Protein AF-A0A497SGY2-F1 (afdb_monomer)

Mean predicted aligned error: 19.31 Å

Secondary structure (DSSP, 8-state):
---GGG-SS------TT-----SS-EEES-SS-SSSEEESS----SS-EEETTEEESSPPPTT--S---EE--TTEEEEESSSSPPEEE---TTEEEETTEEEES-TT----TTEEE----TTSTT---EEE---SSS--SPPTTEEEEESSSS-EEEEEEEEETTEEEESS--------TTPPTT------TTS---SS----SS----SS-EEETTEEES-PPPS--EEEEEEEEEESSEEEE-PPTTPEEEEEEEEESSS-------PPTT---EEEESSS-EEEEEEEEEE-

Foldseek 3Di:
DDPPVPCPDDDPDDPPPDDDDDPAADEDVDPDDPDNYHYPDDDDDPQFDDDVNDTDSDDPDPQDDVDQWDDDDPQKDWIGRDDDTDIGGPAAQQWDDDPPDIDGPCPPDDDPPQWDFPDADRPDNPGTDTDGPVPPPPDDPADPFFDWDDPDPPDIYGAQWGDDDPDIDGVDDPDDPDDDPPDDPPDDDDDDPVPDDDPDDDDDPPDDDDPAWDADPRDTDPDDDDDFDWDKDKDKFKDVQKTWDFDPPQWFWPAKWKDDPDDDGDRQDDDDGPDGTSIDGDDGMMMIMTITIHGD

pLDDT: mean 73.42, std 15.74, range [40.06, 95.62]

Radius of gyration: 61.49 Å; Cα contacts (8 Å, |Δi|>4): 378; chains: 1; bounding box: 118×56×162 Å

Sequence (296 aa):
GHPASEIGSGTFSGDVNDIWSFPGKVGIGVTSPTKRLDVDGYVKGRSGLCIGDDCRSSWPGGGGGDITAVYAGNGLTGGGTSGDVTLHVGAGTGISVGSNSVGLKYPSKSCPSGKAIRSFNLGSSSGPVCVDVGGDGLSGSGTTNYIPKWTGSKSLGNSVIYQTGSDIKISGRLGTAGRSPSCPNGWSCGVHTYDIYADGAIHANKWIETNDKICIRGDCRTSWPGGGTLQCTVRTSTGNPEAICYCPSGYTRVGCSGAMSEWNADYIGTLSYGSNGCLSKGYRSVVAVCYCCKIQ

Structure (mmCIF, N/CA/C/O backbone):
data_AF-A0A497SGY2-F1
#
_entry.id   AF-A0A497SGY2-F1
#
loop_
_atom_site.group_PDB
_atom_site.id
_atom_site.type_symbol
_atom_site.label_atom_id
_atom_site.label_alt_id
_atom_site.label_comp_id
_atom_site.label_asym_id
_atom_site.label_entity_id
_atom_site.label_seq_id
_atom_site.pdbx_PDB_ins_code
_atom_site.Cartn_x
_atom_site.Cartn_y
_atom_site.Cartn_z
_atom_site.occupancy
_atom_site.B_iso_or_equiv
_atom_site.auth_seq_id
_atom_site.auth_comp_id
_atom_site.auth_asym_id
_atom_site.auth_atom_id
_atom_site.pdbx_PDB_model_num
ATOM 1 N N . GLY A 1 1 ? 38.731 17.548 -89.921 1.00 55.16 1 GLY A N 1
ATOM 2 C CA . GLY A 1 1 ? 38.711 16.916 -88.593 1.00 55.16 1 GLY A CA 1
ATOM 3 C C . GLY A 1 1 ? 39.265 15.527 -88.746 1.00 55.16 1 GLY A C 1
ATOM 4 O O . GLY A 1 1 ? 38.802 14.817 -89.628 1.00 55.16 1 GLY A O 1
ATOM 5 N N . HIS A 1 2 ? 40.282 15.187 -87.964 1.00 59.22 2 HIS A N 1
ATOM 6 C CA . HIS A 1 2 ? 40.802 13.825 -87.899 1.00 59.22 2 HIS A CA 1
ATOM 7 C C . HIS A 1 2 ? 39.723 12.897 -87.304 1.00 59.22 2 HIS A C 1
ATOM 9 O O . HIS A 1 2 ? 39.024 13.322 -86.378 1.00 59.22 2 HIS A O 1
ATOM 15 N N . PRO A 1 3 ? 39.515 11.677 -87.827 1.00 63.12 3 PRO A N 1
ATOM 16 C CA . PRO A 1 3 ? 38.608 10.712 -87.216 1.00 63.12 3 PRO A CA 1
ATOM 17 C C . PRO A 1 3 ? 39.105 10.316 -85.817 1.00 63.12 3 PRO A C 1
ATOM 19 O O . PRO A 1 3 ? 40.305 10.233 -85.570 1.00 63.12 3 PRO A O 1
ATOM 22 N N . ALA A 1 4 ? 38.183 10.031 -84.891 1.00 60.31 4 ALA A N 1
ATOM 23 C CA . ALA A 1 4 ? 38.510 9.671 -83.503 1.00 60.31 4 ALA A CA 1
ATOM 24 C C . ALA A 1 4 ? 39.436 8.440 -83.383 1.00 60.31 4 ALA A C 1
ATOM 26 O O . ALA A 1 4 ? 40.113 8.276 -82.373 1.00 60.31 4 ALA A O 1
ATOM 27 N N . SER A 1 5 ? 39.505 7.608 -84.427 1.00 60.91 5 SER A N 1
ATOM 28 C CA . SER A 1 5 ? 40.424 6.473 -84.547 1.00 60.91 5 SER A CA 1
ATOM 29 C C . SER A 1 5 ? 41.904 6.859 -84.678 1.00 60.91 5 SER A C 1
ATOM 31 O O . SER A 1 5 ? 42.755 5.985 -84.563 1.00 60.91 5 SER A O 1
ATOM 33 N N . GLU A 1 6 ? 42.228 8.133 -84.926 1.00 63.66 6 GLU A N 1
ATOM 34 C CA . GLU A 1 6 ? 43.609 8.626 -85.061 1.00 63.66 6 GLU A CA 1
ATOM 35 C C . GLU A 1 6 ? 44.204 9.166 -83.746 1.00 63.66 6 GLU A C 1
ATOM 37 O O . GLU A 1 6 ? 45.400 9.447 -83.683 1.00 63.66 6 GLU A O 1
ATOM 42 N N . ILE A 1 7 ? 43.420 9.271 -82.665 1.00 65.75 7 ILE A N 1
ATOM 43 C CA . ILE A 1 7 ? 43.917 9.704 -81.348 1.00 65.75 7 ILE A CA 1
ATOM 44 C C . ILE A 1 7 ? 44.261 8.464 -80.512 1.00 65.75 7 ILE A C 1
ATOM 46 O O . ILE A 1 7 ? 43.463 7.995 -79.706 1.00 65.75 7 ILE A O 1
ATOM 50 N N . GLY A 1 8 ? 45.460 7.910 -80.719 1.00 60.69 8 GLY A N 1
ATOM 51 C CA . GLY A 1 8 ? 45.953 6.743 -79.965 1.00 60.69 8 GLY A CA 1
ATOM 52 C C . GLY A 1 8 ? 46.386 7.059 -78.525 1.00 60.69 8 GLY A C 1
ATOM 53 O O . GLY A 1 8 ? 46.354 6.193 -77.657 1.00 60.69 8 GLY A O 1
ATOM 54 N N . SER A 1 9 ? 46.775 8.310 -78.269 1.00 61.94 9 SER A N 1
ATOM 55 C CA . SER A 1 9 ? 47.071 8.882 -76.950 1.00 61.94 9 SER A CA 1
ATOM 56 C C . SER A 1 9 ? 47.287 10.389 -77.108 1.00 61.94 9 SER A C 1
ATOM 58 O O . SER A 1 9 ? 47.948 10.801 -78.060 1.00 61.94 9 SER A O 1
ATOM 60 N N . GLY A 1 10 ? 46.781 11.215 -76.195 1.00 63.12 10 GLY A N 1
ATOM 61 C CA . GLY A 1 10 ? 46.998 12.662 -76.238 1.00 63.12 10 GLY A CA 1
ATOM 62 C C . GLY A 1 10 ? 46.127 13.422 -75.244 1.00 63.12 10 GLY A C 1
ATOM 63 O O . GLY A 1 10 ? 45.178 12.874 -74.685 1.00 63.12 10 GLY A O 1
ATOM 64 N N . THR A 1 11 ? 46.454 14.692 -75.026 1.00 64.62 11 THR A N 1
ATOM 65 C CA . THR A 1 11 ? 45.623 15.610 -74.241 1.00 64.62 11 THR A CA 1
ATOM 66 C C . THR A 1 11 ? 44.638 16.292 -75.182 1.00 64.62 11 THR A C 1
ATOM 68 O O . THR A 1 11 ? 45.057 16.952 -76.131 1.00 64.62 11 THR A O 1
ATOM 71 N N . PHE A 1 12 ? 43.338 16.180 -74.911 1.00 72.81 12 PHE A N 1
ATOM 72 C CA . PHE A 1 12 ? 42.360 17.090 -75.504 1.00 72.81 12 PHE A CA 1
ATOM 73 C C . PHE A 1 12 ? 42.602 18.478 -74.898 1.00 72.81 12 PHE A C 1
ATOM 75 O O . PHE A 1 12 ? 42.278 18.710 -73.735 1.00 72.81 12 PHE A O 1
ATOM 82 N N . SER A 1 13 ? 43.262 19.361 -75.649 1.00 68.12 13 SER A N 1
ATOM 83 C CA . SER A 1 13 ? 43.556 20.738 -75.243 1.00 68.12 13 SER A CA 1
ATOM 84 C C . SER A 1 13 ? 42.736 21.685 -76.104 1.00 68.12 13 SER A C 1
ATOM 86 O O . SER A 1 13 ? 42.823 21.626 -77.328 1.00 68.12 13 SER A O 1
ATOM 88 N N . GLY A 1 14 ? 41.957 22.541 -75.454 1.00 69.06 14 GLY A N 1
ATOM 89 C CA . GLY A 1 14 ? 41.150 23.580 -76.081 1.00 69.06 14 GLY A CA 1
ATOM 90 C C . GLY A 1 14 ? 41.202 24.866 -75.263 1.00 69.06 14 GLY A C 1
ATOM 91 O O . GLY A 1 14 ? 41.573 24.830 -74.086 1.00 69.06 14 GLY A O 1
ATOM 92 N N . ASP A 1 15 ? 40.846 25.991 -75.877 1.00 77.12 15 ASP A N 1
ATOM 93 C CA . ASP A 1 15 ? 40.696 27.261 -75.161 1.00 77.12 15 ASP A CA 1
ATOM 94 C C . ASP A 1 15 ? 39.412 27.238 -74.303 1.00 77.12 15 ASP A C 1
ATOM 96 O O . ASP A 1 15 ? 38.560 26.360 -74.448 1.00 77.12 15 ASP A O 1
ATOM 100 N N . VAL A 1 16 ? 39.228 28.210 -73.397 1.00 71.75 16 VAL A N 1
ATOM 101 C CA . VAL A 1 16 ? 38.124 28.234 -72.401 1.00 71.75 16 VAL A CA 1
ATOM 102 C C . VAL A 1 16 ? 36.694 28.205 -72.977 1.00 71.75 16 VAL A C 1
ATOM 104 O O . VAL A 1 16 ? 35.740 28.101 -72.210 1.00 71.75 16 VAL A O 1
ATOM 107 N N . ASN A 1 17 ? 36.534 28.277 -74.301 1.00 76.44 17 ASN A N 1
ATOM 108 C CA . ASN A 1 17 ? 35.246 28.287 -74.999 1.00 76.44 17 ASN A CA 1
ATOM 109 C C . ASN A 1 17 ? 34.987 27.038 -75.860 1.00 76.44 17 ASN A C 1
ATOM 111 O O . ASN A 1 17 ? 33.954 26.976 -76.529 1.00 76.44 17 ASN A O 1
ATOM 115 N N . ASP A 1 18 ? 35.887 26.051 -75.868 1.00 79.19 18 ASP A N 1
ATOM 116 C CA . ASP A 1 18 ? 35.698 24.860 -76.695 1.00 79.19 18 ASP A CA 1
ATOM 117 C C . ASP A 1 18 ? 34.604 23.943 -76.126 1.00 79.19 18 ASP A C 1
ATOM 119 O O . ASP A 1 18 ? 34.706 23.397 -75.024 1.00 79.19 18 ASP A O 1
ATOM 123 N N . ILE A 1 19 ? 33.540 23.751 -76.912 1.00 74.56 19 ILE A N 1
ATOM 124 C CA . ILE A 1 19 ? 32.445 22.823 -76.615 1.00 74.56 19 ILE A CA 1
ATOM 125 C C . ILE A 1 19 ? 32.734 21.487 -77.299 1.00 74.56 19 ILE A C 1
ATOM 127 O O . ILE A 1 19 ? 32.566 21.330 -78.510 1.00 74.56 19 ILE A O 1
ATOM 131 N N . TRP A 1 20 ? 33.110 20.489 -76.504 1.00 75.62 20 TRP A N 1
ATOM 132 C CA . TRP A 1 20 ? 33.329 19.123 -76.975 1.00 75.62 20 TRP A CA 1
ATOM 133 C C . TRP A 1 20 ? 32.003 18.359 -77.018 1.00 75.62 20 TRP A C 1
ATOM 135 O O . TRP A 1 20 ? 31.587 17.728 -76.046 1.00 75.62 20 TRP A O 1
ATOM 145 N N . SER A 1 21 ? 31.305 18.459 -78.150 1.00 78.38 21 SER A N 1
ATOM 146 C CA . SER A 1 21 ? 30.038 17.759 -78.372 1.00 78.38 21 SER A CA 1
ATOM 147 C C . SER A 1 21 ? 30.277 16.348 -78.905 1.00 78.38 21 SER A C 1
ATOM 149 O O . SER A 1 21 ? 30.786 16.163 -80.012 1.00 78.38 21 SER A O 1
ATOM 151 N N . PHE A 1 22 ? 29.866 15.347 -78.129 1.00 81.25 22 PHE A N 1
ATOM 152 C CA . PHE A 1 22 ? 29.861 13.951 -78.550 1.00 81.25 22 PHE A CA 1
ATOM 153 C C . PHE A 1 22 ? 28.413 13.526 -78.832 1.00 81.25 22 PHE A C 1
ATOM 155 O O . PHE A 1 22 ? 27.606 13.489 -77.903 1.00 81.25 22 PHE A O 1
ATOM 162 N N . PRO A 1 23 ? 28.047 13.189 -80.085 1.00 81.12 23 PRO A N 1
ATOM 163 C CA . PRO A 1 23 ? 26.687 12.744 -80.403 1.00 81.12 23 PRO A CA 1
ATOM 164 C C . PRO A 1 23 ? 26.358 11.370 -79.790 1.00 81.12 23 PRO A C 1
ATOM 166 O O . PRO A 1 23 ? 25.188 11.014 -79.649 1.00 81.12 23 PRO A O 1
ATOM 169 N N . GLY A 1 24 ? 27.390 10.598 -79.429 1.00 87.00 24 GLY A N 1
ATOM 170 C CA . GLY A 1 24 ? 27.290 9.315 -78.737 1.00 87.00 24 GLY A CA 1
ATOM 171 C C . GLY A 1 24 ? 27.522 9.412 -77.225 1.00 87.00 24 GLY A C 1
ATOM 172 O O . GLY A 1 24 ? 27.458 10.478 -76.621 1.00 87.00 24 GLY A O 1
ATOM 173 N N . LYS A 1 25 ? 27.791 8.266 -76.596 1.00 91.56 25 LYS A N 1
ATOM 174 C CA . LYS A 1 25 ? 28.165 8.187 -75.178 1.00 91.56 25 LYS A CA 1
ATOM 175 C C . LYS A 1 25 ? 29.681 8.333 -75.025 1.00 91.56 25 LYS A C 1
ATOM 177 O O . LYS A 1 25 ? 30.425 7.805 -75.847 1.00 91.56 25 LYS A O 1
ATOM 182 N N . VAL A 1 26 ? 30.125 8.994 -73.964 1.00 91.38 26 VAL A N 1
ATOM 183 C CA . VAL A 1 26 ? 31.538 9.136 -73.599 1.00 91.38 26 VAL A CA 1
ATOM 184 C C . VAL A 1 26 ? 31.888 8.083 -72.551 1.00 91.38 26 VAL A C 1
ATOM 186 O O . VAL A 1 26 ? 31.274 8.037 -71.486 1.00 91.38 26 VAL A O 1
ATOM 189 N N . GLY A 1 27 ? 32.868 7.237 -72.860 1.00 90.75 27 GLY A N 1
ATOM 190 C CA . GLY A 1 27 ? 33.446 6.272 -71.927 1.00 90.75 27 GLY A CA 1
ATOM 191 C C . GLY A 1 27 ? 34.841 6.703 -71.501 1.00 90.75 27 GLY A C 1
ATOM 192 O O . GLY A 1 27 ? 35.675 6.977 -72.359 1.00 90.75 27 GLY A O 1
ATOM 193 N N . ILE A 1 28 ? 35.112 6.732 -70.198 1.00 92.25 28 ILE A N 1
ATOM 194 C CA . ILE A 1 28 ? 36.467 6.888 -69.656 1.00 92.25 28 ILE A CA 1
ATOM 195 C C . ILE A 1 28 ? 36.835 5.564 -68.989 1.00 92.25 28 ILE A C 1
ATOM 197 O O . ILE A 1 28 ? 36.232 5.187 -67.989 1.00 92.25 28 ILE A O 1
ATOM 201 N N . GLY A 1 29 ? 37.762 4.817 -69.590 1.00 90.69 29 GLY A N 1
ATOM 202 C CA . GLY A 1 29 ? 38.110 3.460 -69.140 1.00 90.69 29 GLY A CA 1
ATOM 203 C C . GLY A 1 29 ? 37.085 2.370 -69.498 1.00 90.69 29 GLY A C 1
ATOM 204 O O . GLY A 1 29 ? 37.381 1.196 -69.328 1.00 90.69 29 GLY A O 1
ATOM 205 N N . VAL A 1 30 ? 35.922 2.726 -70.063 1.00 92.00 30 VAL A N 1
ATOM 206 C CA . VAL A 1 30 ? 34.850 1.791 -70.463 1.00 92.00 30 VAL A CA 1
ATOM 207 C C . VAL A 1 30 ? 34.712 1.743 -71.985 1.00 92.00 30 VAL A C 1
ATOM 209 O O . VAL A 1 30 ? 34.510 2.776 -72.622 1.00 92.00 30 VAL A O 1
ATOM 212 N N . THR A 1 31 ? 34.736 0.547 -72.582 1.00 90.25 31 THR A N 1
ATOM 213 C CA . THR A 1 31 ? 34.597 0.358 -74.043 1.00 90.25 31 THR A CA 1
ATOM 214 C C . THR A 1 31 ? 33.149 0.252 -74.527 1.00 90.25 31 THR A C 1
ATOM 216 O O . THR A 1 31 ? 32.885 0.376 -75.720 1.00 90.25 31 THR A O 1
ATOM 219 N N . SER A 1 32 ? 32.185 0.037 -73.628 1.00 92.00 32 SER A N 1
ATOM 220 C CA . SER A 1 32 ? 30.746 0.001 -73.939 1.00 92.00 32 SER A CA 1
ATOM 221 C C . SER A 1 32 ? 29.921 0.779 -72.905 1.00 92.00 32 SER A C 1
ATOM 223 O O . SER A 1 32 ? 29.274 0.174 -72.050 1.00 92.00 32 SER A O 1
ATOM 225 N N . PRO A 1 33 ? 29.927 2.125 -72.962 1.00 95.12 33 PRO A N 1
ATOM 226 C CA . PRO A 1 33 ? 29.223 2.964 -71.997 1.00 95.12 33 PRO A CA 1
ATOM 227 C C . PRO A 1 33 ? 27.720 2.665 -71.932 1.00 95.12 33 PRO A C 1
ATOM 229 O O . PRO A 1 33 ? 26.997 2.666 -72.939 1.00 95.12 33 PRO A O 1
ATOM 232 N N . THR A 1 34 ? 27.198 2.469 -70.726 1.00 95.62 34 THR A N 1
ATOM 233 C CA . THR A 1 34 ? 25.765 2.243 -70.501 1.00 95.62 34 THR A CA 1
ATOM 234 C C . THR A 1 34 ? 25.003 3.557 -70.330 1.00 95.62 34 THR A C 1
ATOM 236 O O . THR A 1 34 ? 23.821 3.626 -70.683 1.00 95.62 34 THR A O 1
ATOM 239 N N . LYS A 1 35 ? 25.680 4.625 -69.893 1.00 95.25 35 LYS A N 1
ATOM 240 C CA . LYS A 1 35 ? 25.149 5.990 -69.724 1.00 95.25 35 LYS A CA 1
ATOM 241 C C . LYS A 1 35 ? 25.895 6.997 -70.609 1.00 95.25 35 LYS A C 1
ATOM 243 O O . LYS A 1 35 ? 26.875 6.644 -71.251 1.00 95.25 35 LYS A O 1
ATOM 248 N N . ARG A 1 36 ? 25.382 8.235 -70.714 1.00 91.38 36 ARG A N 1
ATOM 249 C CA . ARG A 1 36 ? 25.960 9.282 -71.590 1.00 91.38 36 ARG A CA 1
ATOM 250 C C . ARG A 1 36 ? 27.401 9.642 -71.230 1.00 91.38 36 ARG A C 1
ATOM 252 O O . ARG A 1 36 ? 28.181 9.894 -72.136 1.00 91.38 36 ARG A O 1
ATOM 259 N N . LEU A 1 37 ? 27.727 9.622 -69.945 1.00 92.94 37 LEU A N 1
ATOM 260 C CA . LEU A 1 37 ? 29.086 9.593 -69.427 1.00 92.94 37 LEU A CA 1
ATOM 261 C C . LEU A 1 37 ? 29.179 8.356 -68.531 1.00 92.94 37 LEU A C 1
ATOM 263 O O . LEU A 1 37 ? 28.343 8.199 -67.640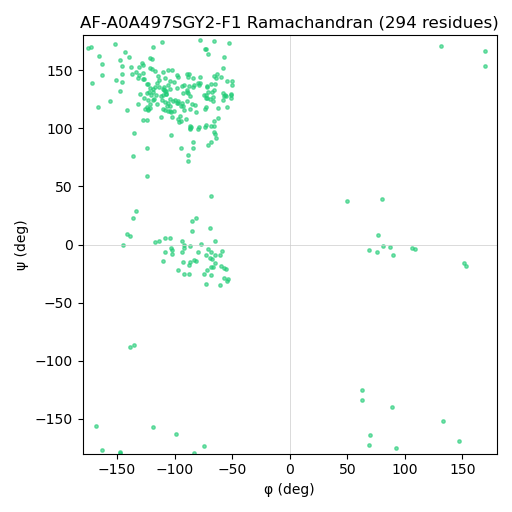 1.00 92.94 37 LEU A O 1
ATOM 267 N N . ASP A 1 38 ? 30.134 7.476 -68.805 1.00 93.88 38 ASP A N 1
ATOM 268 C CA . ASP A 1 38 ? 30.382 6.251 -68.040 1.00 93.88 38 ASP A CA 1
ATOM 269 C C . ASP A 1 38 ? 31.881 6.168 -67.733 1.00 93.88 38 ASP A C 1
ATOM 271 O O . ASP A 1 38 ? 32.711 6.233 -68.644 1.00 93.88 38 ASP A O 1
ATOM 275 N N . VAL A 1 39 ? 32.231 6.119 -66.450 1.00 95.62 39 VAL A N 1
ATOM 276 C CA . VAL A 1 39 ? 33.616 6.194 -65.970 1.00 95.62 39 VAL A CA 1
ATOM 277 C C . VAL A 1 39 ? 33.891 4.952 -65.136 1.00 95.62 39 VAL A C 1
ATOM 279 O O . VAL A 1 39 ? 33.290 4.783 -64.078 1.00 95.62 39 VAL A O 1
ATOM 282 N N . ASP A 1 40 ? 34.814 4.105 -65.593 1.00 94.38 40 ASP A N 1
ATOM 283 C CA . ASP A 1 40 ? 35.325 2.979 -64.805 1.00 94.38 40 ASP A CA 1
ATOM 284 C C . ASP A 1 40 ? 36.444 3.478 -63.890 1.00 94.38 40 ASP A C 1
ATOM 286 O O . ASP A 1 40 ? 37.626 3.491 -64.240 1.00 94.38 40 ASP A O 1
ATOM 290 N N . GLY A 1 41 ? 36.036 4.026 -62.747 1.00 93.81 41 GLY A N 1
ATOM 291 C CA . GLY A 1 41 ? 36.924 4.630 -61.763 1.00 93.81 41 GLY A CA 1
ATOM 292 C C . GLY A 1 41 ? 36.284 5.805 -61.026 1.00 93.81 41 GLY A C 1
ATOM 293 O O . GLY A 1 41 ? 35.083 6.058 -61.111 1.00 93.81 41 GLY A O 1
ATOM 294 N N . TYR A 1 42 ? 37.102 6.547 -60.279 1.00 91.19 42 TYR A N 1
ATOM 295 C CA . TYR A 1 42 ? 36.641 7.708 -59.519 1.00 91.19 42 TYR A CA 1
ATOM 296 C C . TYR A 1 42 ? 36.664 8.991 -60.356 1.00 91.19 42 TYR A C 1
ATOM 298 O O . TYR A 1 42 ? 37.662 9.310 -61.002 1.00 91.19 42 TYR A O 1
ATOM 306 N N . VAL A 1 43 ? 35.603 9.795 -60.256 1.00 92.25 43 VAL A N 1
ATOM 307 C CA . VAL A 1 43 ? 35.565 11.162 -60.797 1.00 92.25 43 VAL A CA 1
ATOM 308 C C . VAL A 1 43 ? 36.004 12.140 -59.710 1.00 92.25 43 VAL A C 1
ATOM 310 O O . VAL A 1 43 ? 35.335 12.288 -58.687 1.00 92.25 43 VAL A O 1
ATOM 313 N N . LYS A 1 44 ? 37.129 12.831 -59.923 1.00 88.56 44 LYS A N 1
ATOM 314 C CA . LYS A 1 44 ? 37.653 13.829 -58.981 1.00 88.56 44 LYS A CA 1
ATOM 315 C C . LYS A 1 44 ? 37.349 15.247 -59.457 1.00 88.56 44 LYS A C 1
ATOM 317 O O . LYS A 1 44 ? 37.973 15.737 -60.393 1.00 88.56 44 LYS A O 1
ATOM 322 N N . GLY A 1 45 ? 36.449 15.933 -58.758 1.00 89.69 45 GLY A N 1
ATOM 323 C CA . GLY A 1 45 ? 36.286 17.382 -58.871 1.00 89.69 45 GLY A CA 1
ATOM 324 C C . GLY A 1 45 ? 37.291 18.120 -57.982 1.00 89.69 45 GLY A C 1
ATOM 325 O O . GLY A 1 45 ? 37.497 17.734 -56.834 1.00 89.69 45 GLY A O 1
ATOM 326 N N . ARG A 1 46 ? 37.934 19.183 -58.486 1.00 87.88 46 ARG A N 1
ATOM 327 C CA . ARG A 1 46 ? 38.907 19.973 -57.700 1.00 87.88 46 ARG A CA 1
ATOM 328 C C . ARG A 1 46 ? 38.237 20.850 -56.635 1.00 87.88 46 ARG A C 1
ATOM 330 O O . ARG A 1 46 ? 38.810 21.028 -55.567 1.00 87.88 46 ARG A O 1
ATOM 337 N N . SER A 1 47 ? 37.039 21.354 -56.934 1.00 89.75 47 SER A N 1
ATOM 338 C CA . SER A 1 47 ? 36.256 22.251 -56.065 1.00 89.75 47 SER A CA 1
ATOM 339 C C . SER A 1 47 ? 34.919 21.640 -55.614 1.00 89.75 47 SER A C 1
ATOM 341 O O . SER A 1 47 ? 34.139 22.297 -54.933 1.00 89.75 47 SER A O 1
ATOM 343 N N . GLY A 1 48 ? 34.650 20.394 -56.012 1.00 90.00 48 GLY A N 1
ATOM 344 C CA . GLY A 1 48 ? 33.368 19.707 -55.854 1.00 90.00 48 GLY A CA 1
ATOM 345 C C . GLY A 1 48 ? 32.906 19.045 -57.154 1.00 90.00 48 GLY A C 1
ATOM 346 O O . GLY A 1 48 ? 33.511 19.252 -58.208 1.00 90.00 48 GLY A O 1
ATOM 347 N N . LEU A 1 49 ? 31.855 18.231 -57.071 1.00 93.31 49 LEU A N 1
ATOM 348 C CA . LEU A 1 49 ? 31.157 17.641 -58.218 1.00 93.31 49 LEU A CA 1
ATOM 349 C C . LEU A 1 49 ? 29.705 18.129 -58.217 1.00 93.31 49 LEU A C 1
ATOM 351 O O . LEU A 1 49 ? 29.046 18.051 -57.181 1.00 93.31 49 LEU A O 1
ATOM 355 N N . CYS A 1 50 ? 29.218 18.607 -59.363 1.00 91.00 50 CYS A N 1
ATOM 356 C CA . CYS A 1 50 ? 27.849 19.098 -59.515 1.00 91.00 50 CYS A CA 1
ATOM 357 C C . CYS A 1 50 ? 27.030 18.208 -60.450 1.00 91.00 50 CYS A C 1
ATOM 359 O O . CYS A 1 50 ? 27.539 17.766 -61.481 1.00 91.00 50 CYS A O 1
ATOM 361 N N . ILE A 1 51 ? 25.758 17.991 -60.116 1.00 92.06 51 ILE A N 1
ATOM 362 C CA . ILE A 1 51 ? 24.753 17.366 -60.982 1.00 92.06 51 ILE A CA 1
ATOM 363 C C . ILE A 1 51 ? 23.543 18.307 -61.034 1.00 92.06 51 ILE A C 1
ATOM 365 O O . ILE A 1 51 ? 22.812 18.445 -60.056 1.00 92.06 51 ILE A O 1
ATOM 369 N N . GLY A 1 52 ? 23.346 18.979 -62.173 1.00 89.94 52 GLY A N 1
ATOM 370 C CA . GLY A 1 52 ? 22.440 20.132 -62.237 1.00 89.94 52 GLY A CA 1
ATOM 371 C C . GLY A 1 52 ? 22.951 21.258 -61.335 1.00 89.94 52 GLY A C 1
ATOM 372 O O . GLY A 1 52 ? 24.150 21.533 -61.331 1.00 89.94 52 GLY A O 1
ATOM 373 N N . ASP A 1 53 ? 22.058 21.847 -60.541 1.00 92.69 53 ASP A N 1
ATOM 374 C CA . ASP A 1 53 ? 22.402 22.888 -59.563 1.00 92.69 53 ASP A CA 1
ATOM 375 C C . ASP A 1 53 ? 22.840 22.319 -58.193 1.00 92.69 53 ASP A C 1
ATOM 377 O O . ASP A 1 53 ? 23.194 23.082 -57.293 1.00 92.69 53 ASP A O 1
ATOM 381 N N . ASP A 1 54 ? 22.843 20.989 -58.008 1.00 92.50 54 ASP A N 1
ATOM 382 C CA . ASP A 1 54 ? 23.331 20.349 -56.777 1.00 92.50 54 ASP A CA 1
ATOM 383 C C . ASP A 1 54 ? 24.842 20.111 -56.863 1.00 92.50 54 ASP A C 1
ATOM 385 O O . ASP A 1 54 ? 25.312 19.177 -57.518 1.00 92.50 54 ASP A O 1
ATOM 389 N N . CYS A 1 55 ? 25.606 20.978 -56.201 1.00 92.06 55 CYS A N 1
ATOM 390 C CA . CYS A 1 55 ? 27.057 20.911 -56.106 1.00 92.06 55 CYS A CA 1
ATOM 391 C C . CYS A 1 55 ? 27.497 20.407 -54.733 1.00 92.06 55 CYS A C 1
ATOM 393 O O . CYS A 1 55 ? 27.301 21.071 -53.715 1.00 92.06 55 CYS A O 1
ATOM 395 N N . ARG A 1 56 ? 28.201 19.274 -54.710 1.00 91.81 56 ARG A N 1
ATOM 396 C CA . ARG A 1 56 ? 28.788 18.717 -53.488 1.00 91.81 56 ARG A CA 1
ATOM 397 C C . ARG A 1 56 ? 30.292 18.960 -53.452 1.00 91.81 56 ARG A C 1
ATOM 399 O O . ARG A 1 56 ? 31.037 18.422 -54.270 1.00 91.81 56 ARG A O 1
ATOM 406 N N . SER A 1 57 ? 30.746 19.754 -52.483 1.00 90.50 57 SER A N 1
ATOM 407 C CA . SER A 1 57 ? 32.173 19.972 -52.184 1.00 90.50 57 SER A CA 1
ATOM 408 C C . SER A 1 57 ? 32.767 18.880 -51.284 1.00 90.50 57 SER A C 1
ATOM 410 O O . SER A 1 57 ? 33.986 18.743 -51.191 1.00 90.50 57 SER A O 1
ATOM 412 N N . SER A 1 58 ? 31.912 18.062 -50.669 1.00 85.50 58 SER A N 1
ATOM 413 C CA . SER A 1 58 ? 32.277 16.857 -49.935 1.00 85.50 58 SER A CA 1
ATOM 414 C C . SER A 1 58 ? 31.194 15.789 -50.096 1.00 85.50 58 SER A C 1
ATOM 416 O O . SER A 1 58 ? 30.002 16.080 -50.207 1.00 85.50 58 SER A O 1
ATOM 418 N N . TRP A 1 59 ? 31.614 14.528 -50.121 1.00 82.56 59 TRP A N 1
ATOM 419 C CA . TRP A 1 59 ? 30.696 13.407 -49.951 1.00 82.56 59 TRP A CA 1
ATOM 420 C C . TRP A 1 59 ? 30.498 13.179 -48.454 1.00 82.56 59 TRP A C 1
ATOM 422 O O . TRP A 1 59 ? 31.468 13.346 -47.706 1.00 82.56 59 TRP A O 1
ATOM 432 N N . PRO A 1 60 ? 29.289 12.814 -47.991 1.00 74.94 60 PRO A N 1
ATOM 433 C CA . PRO A 1 60 ? 29.106 12.450 -46.596 1.00 74.94 60 PRO A CA 1
ATOM 434 C C . PRO A 1 60 ? 30.102 11.336 -46.260 1.00 74.94 60 PRO A C 1
ATOM 436 O O . PRO A 1 60 ? 30.092 10.274 -46.884 1.00 74.94 60 PRO A O 1
ATOM 439 N N . GLY A 1 61 ? 31.010 11.610 -45.317 1.00 74.94 61 GLY A N 1
ATOM 440 C CA . GLY A 1 61 ? 31.874 10.574 -44.765 1.00 74.94 61 GLY A CA 1
ATOM 441 C C . GLY A 1 61 ? 30.965 9.484 -44.212 1.00 74.94 61 GLY A C 1
ATOM 442 O O . GLY A 1 61 ? 30.012 9.802 -43.505 1.00 74.94 61 GLY A O 1
ATOM 443 N N . GLY A 1 62 ? 31.200 8.227 -44.584 1.00 65.12 62 GLY A N 1
ATOM 444 C CA . GLY A 1 62 ? 30.295 7.103 -44.317 1.00 65.12 62 GLY A CA 1
ATOM 445 C C . GLY A 1 62 ? 30.163 6.691 -42.844 1.00 65.12 62 GLY A C 1
ATOM 446 O O . GLY A 1 62 ? 30.183 5.503 -42.559 1.00 65.12 62 GLY A O 1
ATOM 447 N N . GLY A 1 63 ? 30.067 7.633 -41.903 1.00 62.44 63 GLY A N 1
ATOM 448 C CA . GLY A 1 63 ? 30.129 7.361 -40.466 1.00 62.44 63 GLY A CA 1
ATOM 449 C C . GLY A 1 63 ? 29.149 8.131 -39.580 1.00 62.44 63 GLY A C 1
ATOM 450 O O . GLY A 1 63 ? 29.267 8.021 -38.367 1.00 62.44 63 GLY A O 1
ATOM 451 N N . GLY A 1 64 ? 28.198 8.898 -40.120 1.00 64.38 64 GLY A N 1
ATOM 452 C CA . GLY A 1 64 ? 27.225 9.621 -39.293 1.00 64.38 64 GLY A CA 1
ATOM 453 C C . GLY A 1 64 ? 25.811 9.499 -39.835 1.00 64.38 64 GLY A C 1
ATOM 454 O O . GLY A 1 64 ? 25.437 10.259 -40.722 1.00 64.38 64 GLY A O 1
ATOM 455 N N . GLY A 1 65 ? 25.034 8.552 -39.311 1.00 71.31 65 GLY A N 1
ATOM 456 C CA . GLY A 1 65 ? 23.577 8.673 -39.347 1.00 71.31 65 GLY A CA 1
ATOM 457 C C . GLY A 1 65 ? 23.114 9.726 -38.334 1.00 71.31 65 GLY A C 1
ATOM 458 O O . GLY A 1 65 ? 23.892 10.133 -37.470 1.00 71.31 65 GLY A O 1
ATOM 459 N N . ASP A 1 66 ? 21.846 10.137 -38.404 1.00 80.00 66 ASP A N 1
ATOM 460 C CA . ASP A 1 66 ? 21.253 11.097 -37.453 1.00 80.00 66 ASP A CA 1
ATOM 461 C C . ASP A 1 66 ? 21.436 10.664 -35.984 1.00 80.00 66 ASP A C 1
ATOM 463 O O . ASP A 1 66 ? 21.569 11.495 -35.086 1.00 80.00 66 ASP A O 1
ATOM 467 N N . ILE A 1 67 ? 21.492 9.348 -35.745 1.00 85.38 67 ILE A N 1
ATOM 468 C CA . ILE A 1 67 ? 21.871 8.741 -34.469 1.00 85.38 67 ILE A CA 1
ATOM 469 C C . ILE A 1 67 ? 23.271 8.142 -34.612 1.00 85.38 67 ILE A C 1
ATOM 471 O O . ILE A 1 67 ? 23.490 7.229 -35.408 1.00 85.38 67 ILE A O 1
ATOM 475 N N . THR A 1 68 ? 24.211 8.633 -33.804 1.00 86.38 68 THR A N 1
ATOM 476 C CA . THR A 1 68 ? 25.613 8.184 -33.804 1.00 86.38 68 THR A CA 1
ATOM 477 C C . THR A 1 68 ? 25.923 7.143 -32.729 1.00 86.38 68 THR A C 1
ATOM 479 O O . THR A 1 68 ? 26.888 6.398 -32.869 1.00 86.38 68 THR A O 1
ATOM 482 N N . ALA A 1 69 ? 25.123 7.064 -31.661 1.00 90.62 69 ALA A N 1
ATOM 483 C CA . ALA A 1 69 ? 25.212 6.018 -30.644 1.00 90.62 69 ALA A CA 1
ATOM 484 C C . ALA A 1 69 ? 23.938 5.949 -29.791 1.00 90.62 69 ALA A C 1
ATOM 486 O O . ALA A 1 69 ? 23.246 6.948 -29.596 1.00 90.62 69 ALA A O 1
ATOM 487 N N . VAL A 1 70 ? 23.684 4.776 -29.209 1.00 93.19 70 VAL A N 1
ATOM 488 C CA . VAL A 1 70 ? 22.671 4.557 -28.171 1.00 93.19 70 VAL A CA 1
ATOM 489 C C . VAL A 1 70 ? 23.356 3.954 -26.951 1.00 93.19 70 VAL A C 1
ATOM 491 O O . VAL A 1 70 ? 23.722 2.778 -26.949 1.00 93.19 70 VAL A O 1
ATOM 494 N N . TYR A 1 71 ? 23.513 4.760 -25.902 1.00 92.56 71 TYR A N 1
ATOM 495 C CA . TYR A 1 71 ? 24.044 4.314 -24.616 1.00 92.56 71 TYR A CA 1
ATOM 496 C C . TYR A 1 71 ? 22.887 4.006 -23.663 1.00 92.56 71 TYR A C 1
ATOM 498 O O . TYR A 1 71 ? 22.198 4.910 -23.190 1.00 92.56 71 TYR A O 1
ATOM 506 N N . ALA A 1 72 ? 22.653 2.722 -23.392 1.00 93.06 72 ALA A N 1
ATOM 507 C CA . ALA A 1 72 ? 21.641 2.297 -22.434 1.00 93.06 72 ALA A CA 1
ATOM 508 C C . ALA A 1 72 ? 22.079 2.628 -20.993 1.00 93.06 72 ALA A C 1
ATOM 510 O O . ALA A 1 72 ? 23.197 2.314 -20.588 1.00 93.06 72 ALA A O 1
ATOM 511 N N . GLY A 1 73 ? 21.196 3.257 -20.212 1.00 86.06 73 GLY A N 1
ATOM 512 C CA . GLY A 1 73 ? 21.374 3.416 -18.763 1.00 86.06 73 GLY A CA 1
ATOM 513 C C . GLY A 1 73 ? 20.908 2.180 -17.982 1.00 86.06 73 GLY A C 1
ATOM 514 O O . GLY A 1 73 ? 20.378 1.240 -18.560 1.00 86.06 73 GLY A O 1
ATOM 515 N N . ASN A 1 74 ? 21.010 2.208 -16.649 1.00 83.31 74 ASN A N 1
ATOM 516 C CA . ASN A 1 74 ? 20.748 1.051 -15.766 1.00 83.31 74 ASN A CA 1
ATOM 517 C C . ASN A 1 74 ? 19.359 0.385 -15.912 1.00 83.31 74 ASN A C 1
ATOM 519 O O . ASN A 1 74 ? 19.183 -0.753 -15.485 1.00 83.31 74 ASN A O 1
ATOM 523 N N . GLY A 1 75 ? 18.363 1.093 -16.453 1.00 85.31 75 GLY A N 1
ATOM 524 C CA . GLY A 1 75 ? 17.006 0.577 -16.673 1.00 85.31 75 GLY A CA 1
ATOM 525 C C . GLY A 1 75 ? 16.769 -0.055 -18.049 1.00 85.31 75 GLY A C 1
ATOM 526 O O . GLY A 1 75 ? 15.666 -0.535 -18.301 1.00 85.31 75 GLY A O 1
ATOM 527 N N . LEU A 1 76 ? 17.759 -0.042 -18.945 1.00 91.25 76 LEU A N 1
ATOM 528 C CA . LEU A 1 76 ? 17.692 -0.566 -20.311 1.00 91.25 76 LEU A CA 1
ATOM 529 C C . LEU A 1 76 ? 18.879 -1.514 -20.553 1.00 91.25 76 LEU A C 1
ATOM 531 O O . LEU A 1 76 ? 19.907 -1.417 -19.890 1.00 91.25 76 LEU A O 1
ATOM 535 N N . THR A 1 77 ? 18.754 -2.439 -21.498 1.00 90.44 77 THR A N 1
ATOM 536 C CA . THR A 1 77 ? 19.838 -3.342 -21.914 1.00 90.44 77 THR A CA 1
ATOM 537 C C . THR A 1 77 ? 20.034 -3.284 -23.424 1.00 90.44 77 THR A C 1
ATOM 539 O O . THR A 1 77 ? 19.115 -2.940 -24.165 1.00 90.44 77 THR A O 1
ATOM 542 N N . GLY A 1 78 ? 21.240 -3.606 -23.891 1.00 92.94 78 GLY A N 1
ATOM 543 C CA . GLY A 1 78 ? 21.620 -3.450 -25.295 1.00 92.94 78 GLY A CA 1
ATOM 544 C C . GLY A 1 78 ? 22.197 -2.063 -25.579 1.00 92.94 78 GLY A C 1
ATOM 545 O O . GLY A 1 78 ? 22.961 -1.535 -24.772 1.00 92.94 78 GLY A O 1
ATOM 546 N N . GLY A 1 79 ? 21.840 -1.486 -26.723 1.00 93.56 79 GLY A N 1
ATOM 547 C CA . GLY A 1 79 ? 22.495 -0.298 -27.268 1.00 93.56 79 GLY A CA 1
ATOM 548 C C . GLY A 1 79 ? 23.633 -0.652 -28.229 1.00 93.56 79 GLY A C 1
ATOM 549 O O . GLY A 1 79 ? 23.837 -1.813 -28.583 1.00 93.56 79 GLY A O 1
ATOM 550 N N . GLY A 1 80 ? 24.351 0.369 -28.688 1.00 93.38 80 GLY A N 1
ATOM 551 C CA . GLY A 1 80 ? 25.443 0.212 -29.645 1.00 93.38 80 GLY A CA 1
ATOM 552 C C . GLY A 1 80 ? 25.935 1.550 -30.188 1.00 93.38 80 GLY A C 1
ATOM 553 O O . GLY A 1 80 ? 25.201 2.538 -30.208 1.00 93.38 80 GLY A O 1
ATOM 554 N N . THR A 1 81 ? 27.198 1.582 -30.605 1.00 90.88 81 THR A N 1
ATOM 555 C CA . THR A 1 81 ? 27.851 2.757 -31.210 1.00 90.88 81 THR A CA 1
ATOM 556 C C . THR A 1 81 ? 27.976 2.646 -32.732 1.00 90.88 81 THR A C 1
ATOM 558 O O . THR A 1 81 ? 28.493 3.556 -33.371 1.00 90.88 81 THR A O 1
ATOM 561 N N . SER A 1 82 ? 27.553 1.523 -33.322 1.00 85.25 82 SER A N 1
ATOM 562 C CA . SER A 1 82 ? 27.556 1.284 -34.767 1.00 85.25 82 SER A CA 1
ATOM 563 C C . SER A 1 82 ? 26.700 0.062 -35.120 1.00 85.25 82 SER A C 1
ATOM 565 O O . SER A 1 82 ? 26.442 -0.777 -34.254 1.00 85.25 82 SER A O 1
ATOM 567 N N . GLY A 1 83 ? 26.318 -0.057 -36.394 1.00 84.50 83 GLY A N 1
ATOM 568 C CA . GLY A 1 83 ? 25.504 -1.158 -36.915 1.00 84.50 83 GLY A CA 1
ATOM 569 C C . GLY A 1 83 ? 24.054 -1.137 -36.426 1.00 84.50 83 GLY A C 1
ATOM 570 O O . GLY A 1 83 ? 23.567 -0.123 -35.923 1.00 84.50 83 GLY A O 1
ATOM 571 N N . ASP A 1 84 ? 23.365 -2.268 -36.579 1.00 86.94 84 ASP A N 1
ATOM 572 C CA . ASP A 1 84 ? 22.003 -2.438 -36.075 1.00 86.94 84 ASP A CA 1
ATOM 573 C C . ASP A 1 84 ? 22.007 -2.489 -34.544 1.00 86.94 84 ASP A C 1
ATOM 575 O O . ASP A 1 84 ? 22.693 -3.303 -33.921 1.00 86.94 84 ASP A O 1
ATOM 579 N N . VAL A 1 85 ? 21.210 -1.620 -33.925 1.00 91.12 85 VAL A N 1
ATOM 580 C CA . VAL A 1 85 ? 21.125 -1.502 -32.470 1.00 91.12 85 VAL A CA 1
ATOM 581 C C . VAL A 1 85 ? 19.872 -2.202 -31.963 1.00 91.12 85 VAL A C 1
ATOM 583 O O . VAL A 1 85 ? 18.755 -1.846 -32.327 1.00 91.12 85 VAL A O 1
ATOM 586 N N . THR A 1 86 ? 20.051 -3.154 -31.049 1.00 90.69 86 THR A N 1
ATOM 587 C CA . THR A 1 86 ? 18.947 -3.712 -30.258 1.00 90.69 86 THR A CA 1
ATOM 588 C C . THR A 1 86 ? 18.942 -3.059 -28.882 1.00 90.69 86 THR A C 1
ATOM 590 O O . THR A 1 86 ? 19.952 -3.088 -28.179 1.00 90.69 86 THR A O 1
ATOM 593 N N . LEU A 1 87 ? 17.813 -2.471 -28.489 1.00 92.62 87 LEU A N 1
ATOM 594 C CA . LEU A 1 87 ? 17.618 -1.850 -27.181 1.00 92.62 87 LEU A CA 1
ATOM 595 C C . LEU A 1 87 ? 16.373 -2.440 -26.526 1.00 92.62 87 LEU A C 1
ATOM 597 O O . LEU A 1 87 ? 15.286 -2.411 -27.100 1.00 92.62 87 LEU A O 1
ATOM 601 N N . HIS A 1 88 ? 16.527 -2.946 -25.311 1.00 90.56 88 HIS A N 1
ATOM 602 C CA . HIS A 1 88 ? 15.453 -3.538 -24.526 1.00 90.56 88 HIS A CA 1
ATOM 603 C C . HIS A 1 88 ? 15.283 -2.810 -23.196 1.00 90.56 88 HIS A C 1
ATOM 605 O O . HIS A 1 88 ? 16.195 -2.155 -22.692 1.00 90.56 88 HIS A O 1
ATOM 611 N N . VAL A 1 89 ? 14.113 -2.971 -22.582 1.00 90.19 89 VAL A N 1
ATOM 612 C CA . VAL A 1 89 ? 13.915 -2.592 -21.182 1.00 90.19 89 VAL A CA 1
ATOM 613 C C . VAL A 1 89 ? 14.610 -3.620 -20.291 1.00 90.19 89 VAL A C 1
ATOM 615 O O . VAL A 1 89 ? 14.386 -4.823 -20.427 1.00 90.19 89 VAL A O 1
ATOM 618 N N . GLY A 1 90 ? 15.440 -3.149 -19.361 1.00 86.69 90 GLY A N 1
ATOM 619 C CA . GLY A 1 90 ? 16.087 -3.972 -18.348 1.00 86.69 90 GLY A CA 1
ATOM 620 C C . GLY A 1 90 ? 15.052 -4.447 -17.336 1.00 86.69 90 GLY A C 1
ATOM 621 O O . GLY A 1 90 ? 14.826 -3.798 -16.317 1.00 86.69 90 GLY A O 1
ATOM 622 N N . ALA A 1 91 ? 14.382 -5.559 -17.642 1.00 76.75 91 ALA A N 1
ATOM 623 C CA . ALA A 1 91 ? 13.337 -6.134 -16.805 1.00 76.75 91 ALA A CA 1
ATOM 624 C C . ALA A 1 91 ? 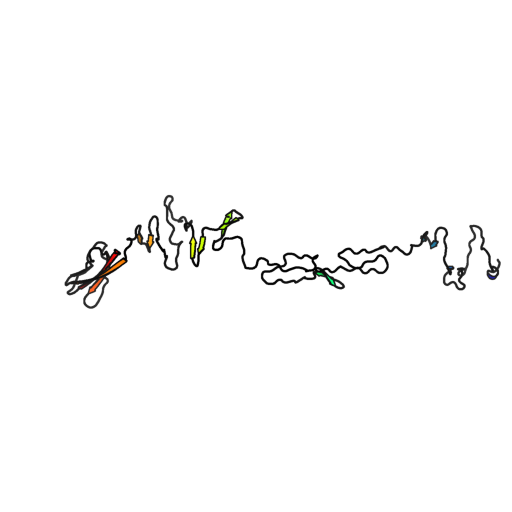13.911 -6.584 -15.447 1.00 76.75 91 ALA A C 1
ATOM 626 O O . ALA A 1 91 ? 14.399 -7.703 -15.292 1.00 76.75 91 ALA A O 1
ATOM 627 N N . GLY A 1 92 ? 13.876 -5.688 -14.459 1.00 77.94 92 GLY A N 1
ATOM 628 C CA . GLY A 1 92 ? 14.187 -5.997 -13.066 1.00 77.94 92 GLY A CA 1
ATOM 629 C C . GLY A 1 92 ? 13.065 -6.787 -12.387 1.00 77.94 92 GLY A C 1
ATOM 630 O O . GLY A 1 92 ? 12.062 -7.157 -12.999 1.00 77.94 92 GLY A O 1
ATOM 631 N N . THR A 1 93 ? 13.180 -7.013 -11.079 1.00 78.88 93 THR A N 1
ATOM 632 C CA . THR A 1 93 ? 12.187 -7.785 -10.312 1.00 78.88 93 THR A CA 1
ATOM 633 C C . THR A 1 93 ? 10.771 -7.210 -10.414 1.00 78.88 93 THR A C 1
ATOM 635 O O . THR A 1 93 ? 9.806 -7.957 -10.329 1.00 78.88 93 THR A O 1
ATOM 638 N N . GLY A 1 94 ? 10.615 -5.900 -10.619 1.00 82.00 94 GLY A N 1
ATOM 639 C CA . GLY A 1 94 ? 9.310 -5.238 -10.679 1.00 82.00 94 GLY A CA 1
ATOM 640 C C . GLY A 1 94 ? 8.628 -5.194 -12.052 1.00 82.00 94 GLY A C 1
ATOM 641 O O . GLY A 1 94 ? 7.418 -4.971 -12.102 1.00 82.00 94 GLY A O 1
ATOM 642 N N . ILE A 1 95 ? 9.359 -5.408 -13.149 1.00 87.44 95 ILE A N 1
ATOM 643 C CA . ILE A 1 95 ? 8.889 -5.138 -14.519 1.00 87.44 95 ILE A CA 1
ATOM 644 C C . ILE A 1 95 ? 8.840 -6.445 -15.317 1.00 87.44 95 ILE A C 1
ATOM 646 O O . ILE A 1 95 ? 9.766 -7.250 -15.270 1.00 87.44 95 ILE A O 1
ATOM 650 N N . SER A 1 96 ? 7.755 -6.657 -16.058 1.00 89.31 96 SER A N 1
ATOM 651 C CA . SER A 1 96 ? 7.632 -7.709 -17.067 1.00 89.31 96 SER A CA 1
ATOM 652 C C . SER A 1 96 ? 7.658 -7.075 -18.453 1.00 89.31 96 SER A C 1
ATOM 654 O O . SER A 1 96 ? 6.972 -6.081 -18.696 1.00 89.31 96 SER A O 1
ATOM 656 N N . VAL A 1 97 ? 8.468 -7.634 -19.348 1.00 92.25 97 VAL A N 1
ATOM 657 C CA . VAL A 1 97 ? 8.621 -7.170 -20.729 1.00 92.25 97 VAL A CA 1
ATOM 658 C C . VAL A 1 97 ? 8.258 -8.330 -21.646 1.00 92.25 97 VAL A C 1
ATOM 660 O O . VAL A 1 97 ? 8.849 -9.403 -21.558 1.00 92.25 97 VAL A O 1
ATOM 663 N N . GLY A 1 98 ? 7.258 -8.112 -22.491 1.00 87.75 98 GLY A N 1
ATOM 664 C CA . GLY A 1 98 ? 6.883 -8.988 -23.596 1.00 87.75 98 GLY A CA 1
ATOM 665 C C . GLY A 1 98 ? 7.206 -8.322 -24.931 1.00 87.75 98 GLY A C 1
ATOM 666 O O . GLY A 1 98 ? 7.573 -7.150 -24.967 1.00 87.75 98 GLY A O 1
ATOM 667 N N . SER A 1 99 ? 7.028 -9.046 -26.038 1.00 88.81 99 SER A N 1
ATOM 668 C CA . SER A 1 99 ? 7.417 -8.575 -27.377 1.00 88.81 99 SER A CA 1
ATOM 669 C C . SER A 1 99 ? 6.816 -7.221 -27.769 1.00 88.81 99 SER A C 1
ATOM 671 O O . SER A 1 99 ? 7.463 -6.470 -28.482 1.00 88.81 99 SER A O 1
ATOM 673 N N . ASN A 1 100 ? 5.612 -6.900 -27.283 1.00 91.56 100 ASN A N 1
ATOM 674 C CA . ASN A 1 100 ? 4.910 -5.643 -27.569 1.00 91.56 100 ASN A CA 1
ATOM 675 C C . ASN A 1 100 ? 4.269 -5.024 -26.313 1.00 91.56 100 ASN A C 1
ATOM 677 O O . ASN A 1 100 ? 3.279 -4.301 -26.408 1.00 91.56 100 ASN A O 1
ATOM 681 N N . SER A 1 101 ? 4.759 -5.355 -25.115 1.00 91.69 101 SER A N 1
ATOM 682 C CA . SER A 1 101 ? 4.124 -4.907 -23.870 1.00 91.69 101 SER A CA 1
ATOM 683 C C . SER A 1 101 ? 5.122 -4.750 -22.737 1.00 91.69 101 SER A C 1
ATOM 685 O O . SER A 1 101 ? 5.989 -5.601 -22.545 1.00 91.69 101 SER A O 1
ATOM 687 N N . VAL A 1 102 ? 4.927 -3.721 -21.920 1.00 92.94 102 VAL A N 1
ATOM 688 C CA . VAL A 1 102 ? 5.648 -3.529 -20.660 1.00 92.94 102 VAL A CA 1
ATOM 689 C C . VAL A 1 102 ? 4.620 -3.413 -19.545 1.00 92.94 102 VAL A C 1
ATOM 691 O O . VAL A 1 102 ? 3.658 -2.656 -19.660 1.00 92.94 102 VAL A O 1
ATOM 694 N N . GLY A 1 103 ? 4.807 -4.179 -18.476 1.00 89.38 103 GLY A N 1
ATOM 695 C CA . GLY A 1 103 ? 3.886 -4.215 -17.346 1.00 89.38 103 GLY A CA 1
ATOM 696 C C . GLY A 1 103 ? 4.587 -4.468 -16.019 1.00 89.38 103 GLY A C 1
ATOM 697 O O . GLY A 1 103 ? 5.805 -4.629 -15.945 1.00 89.38 103 GLY A O 1
ATOM 698 N N . LEU A 1 104 ? 3.800 -4.522 -14.948 1.00 87.06 104 LEU A N 1
ATOM 699 C CA . LEU A 1 104 ? 4.289 -4.929 -13.634 1.00 87.06 104 LEU A CA 1
ATOM 700 C C . LEU A 1 104 ? 4.420 -6.454 -13.586 1.00 87.06 104 LEU A C 1
ATOM 702 O O . LEU A 1 104 ? 3.533 -7.164 -14.051 1.00 87.06 104 LEU A O 1
ATOM 706 N N . LYS A 1 105 ? 5.496 -6.971 -12.984 1.00 85.88 105 LYS A N 1
ATOM 707 C CA . LYS A 1 105 ? 5.717 -8.424 -12.834 1.00 85.88 105 LYS A CA 1
ATOM 708 C C . LYS A 1 105 ? 4.729 -9.087 -11.869 1.00 85.88 105 LYS A C 1
ATOM 710 O O . LYS A 1 105 ? 4.448 -10.275 -11.986 1.00 85.88 105 LYS A O 1
ATOM 715 N N . TYR A 1 106 ? 4.193 -8.317 -10.923 1.00 83.38 106 TYR A N 1
ATOM 716 C CA . TYR A 1 106 ? 3.312 -8.806 -9.861 1.00 83.38 106 TYR A CA 1
ATOM 717 C C . TYR A 1 106 ? 1.965 -8.067 -9.844 1.00 83.38 106 TYR A C 1
ATOM 719 O O . TYR A 1 106 ? 1.623 -7.467 -8.824 1.00 83.38 106 TYR A O 1
ATOM 727 N N . PRO A 1 107 ? 1.184 -8.088 -10.941 1.00 76.81 107 PRO A N 1
ATOM 728 C CA . PRO A 1 107 ? -0.054 -7.312 -11.027 1.00 76.81 107 PRO A CA 1
ATOM 729 C C . PRO A 1 107 ? -1.133 -7.816 -10.054 1.00 76.81 107 PRO A C 1
ATOM 731 O O . PRO A 1 107 ? -2.054 -7.079 -9.723 1.00 76.81 107 PRO A O 1
ATOM 734 N N . SER A 1 108 ? -1.010 -9.060 -9.578 1.00 79.44 108 SER A N 1
ATOM 735 C CA . SER A 1 108 ? -2.007 -9.748 -8.751 1.00 79.44 108 SER A CA 1
ATOM 736 C C . SER A 1 108 ? -1.406 -10.459 -7.531 1.00 79.44 108 SER A C 1
ATOM 738 O O . SER A 1 108 ? -1.944 -11.467 -7.074 1.00 79.44 108 SER A O 1
ATOM 740 N N . LYS A 1 109 ? -0.283 -9.972 -6.977 1.00 85.88 109 LYS A N 1
ATOM 741 C CA . LYS A 1 109 ? 0.285 -10.576 -5.759 1.00 85.88 109 LYS A CA 1
ATOM 742 C C . LYS A 1 109 ? -0.706 -10.438 -4.600 1.00 85.88 109 LYS A C 1
ATOM 744 O O . LYS A 1 109 ? -0.903 -9.351 -4.067 1.00 85.88 109 LYS A O 1
ATOM 749 N N . SER A 1 110 ? -1.295 -11.557 -4.196 1.00 88.19 110 SER A N 1
ATOM 750 C CA . SER A 1 110 ? -2.146 -11.650 -3.016 1.00 88.19 110 SER A CA 1
ATOM 751 C C . SER A 1 110 ? -1.315 -11.970 -1.773 1.00 88.19 110 SER A C 1
ATOM 753 O O . SER A 1 110 ? -0.305 -12.682 -1.835 1.00 88.19 110 SER A O 1
ATOM 755 N N . CYS A 1 111 ? -1.753 -11.443 -0.633 1.00 89.19 111 CYS A N 1
ATOM 756 C CA . CYS A 1 111 ? -1.196 -11.771 0.671 1.00 89.19 111 CYS A CA 1
ATOM 757 C C . CYS A 1 111 ? -2.150 -12.680 1.455 1.00 89.19 111 CYS A C 1
ATOM 759 O O . CYS A 1 111 ? -3.363 -12.594 1.252 1.00 89.19 111 CYS A O 1
ATOM 761 N N . PRO A 1 112 ? -1.629 -13.553 2.338 1.00 89.69 112 PRO A N 1
ATOM 762 C CA . PRO A 1 112 ? -2.457 -14.285 3.292 1.00 89.69 112 PRO A CA 1
ATOM 763 C C . PRO A 1 112 ? -3.279 -13.340 4.180 1.00 89.69 112 PRO A C 1
ATOM 765 O O . PRO A 1 112 ? -2.929 -12.167 4.331 1.00 89.69 112 PRO A O 1
ATOM 768 N N . SER A 1 113 ? -4.335 -13.868 4.807 1.00 85.75 113 SER A N 1
ATOM 769 C CA . SER A 1 113 ? -5.126 -13.120 5.795 1.00 85.75 113 SER A CA 1
ATOM 770 C C . SER A 1 113 ? -4.220 -12.480 6.858 1.00 85.75 113 SER A C 1
ATOM 772 O O . SER A 1 113 ? -3.252 -13.099 7.299 1.00 85.75 113 SER A O 1
ATOM 774 N N . GLY A 1 114 ? -4.501 -11.227 7.228 1.00 84.19 114 GLY A N 1
ATOM 775 C CA . GLY A 1 114 ? -3.705 -10.461 8.199 1.00 84.19 114 GLY A CA 1
ATOM 776 C C . GLY A 1 114 ? -2.426 -9.811 7.650 1.00 84.19 114 GLY A C 1
ATOM 777 O O . GLY A 1 114 ? -1.750 -9.086 8.385 1.00 84.19 114 GLY A O 1
ATOM 778 N N . LYS A 1 115 ? -2.103 -9.995 6.360 1.00 88.88 115 LYS A N 1
ATOM 779 C CA . LYS A 1 115 ? -0.952 -9.366 5.693 1.00 88.88 115 LYS A CA 1
ATOM 780 C C . LYS A 1 115 ? -1.383 -8.525 4.489 1.00 88.88 115 LYS A C 1
ATOM 782 O O . LYS A 1 115 ? -2.363 -8.832 3.820 1.00 88.88 115 LYS A O 1
ATOM 787 N N . ALA A 1 116 ? -0.611 -7.491 4.169 1.00 88.38 116 ALA A N 1
ATOM 788 C CA . ALA A 1 116 ? -0.774 -6.710 2.944 1.00 88.38 116 ALA A CA 1
ATOM 789 C C . ALA A 1 116 ? 0.580 -6.279 2.378 1.00 88.38 116 ALA A C 1
ATOM 791 O O . ALA A 1 116 ? 1.605 -6.319 3.060 1.00 88.38 116 ALA A O 1
ATOM 792 N N . ILE A 1 117 ? 0.582 -5.833 1.124 1.00 89.06 117 ILE A N 1
ATOM 793 C CA . ILE A 1 117 ? 1.740 -5.169 0.529 1.00 89.06 117 ILE A CA 1
ATOM 794 C C . ILE A 1 117 ? 1.704 -3.707 0.979 1.00 89.06 117 ILE A C 1
ATOM 796 O O . ILE A 1 117 ? 0.794 -2.970 0.611 1.00 89.06 117 ILE A O 1
ATOM 800 N N . ARG A 1 118 ? 2.679 -3.280 1.786 1.00 83.81 118 ARG A N 1
ATOM 801 C CA . ARG A 1 118 ? 2.800 -1.873 2.222 1.00 83.81 118 ARG A CA 1
ATOM 802 C C . ARG A 1 118 ? 3.694 -1.034 1.319 1.00 83.81 118 ARG A C 1
ATOM 804 O O . ARG A 1 118 ? 3.543 0.181 1.267 1.00 83.81 118 ARG A O 1
ATOM 811 N N . SER A 1 119 ? 4.633 -1.670 0.627 1.00 79.44 119 SER A N 1
ATOM 812 C CA . SER A 1 119 ? 5.530 -1.005 -0.308 1.00 79.44 119 SER A CA 1
ATOM 813 C C . SER A 1 119 ? 5.852 -1.918 -1.485 1.00 79.44 119 SER A C 1
ATOM 815 O O . SER A 1 119 ? 6.067 -3.122 -1.338 1.00 79.44 119 SER A O 1
ATOM 817 N N . PHE A 1 120 ? 5.891 -1.321 -2.672 1.00 78.50 120 PHE A N 1
ATOM 818 C CA . PHE A 1 120 ? 6.417 -1.941 -3.879 1.00 78.50 120 PHE A CA 1
ATOM 819 C C . PHE A 1 120 ? 7.804 -1.356 -4.128 1.00 78.50 120 PHE A C 1
ATOM 821 O O . PHE A 1 120 ? 7.931 -0.286 -4.719 1.00 78.50 120 PHE A O 1
ATOM 828 N N . ASN A 1 121 ? 8.853 -2.028 -3.649 1.00 74.62 121 ASN A N 1
ATOM 829 C CA . ASN A 1 121 ? 10.212 -1.634 -4.004 1.00 74.62 121 ASN A CA 1
ATOM 830 C C . ASN A 1 121 ? 10.606 -2.315 -5.321 1.00 74.62 121 ASN A C 1
ATOM 832 O O . ASN A 1 121 ? 10.970 -3.488 -5.341 1.00 74.62 121 ASN A O 1
ATOM 836 N N . LEU A 1 122 ? 10.506 -1.574 -6.425 1.00 72.12 122 LEU A N 1
ATOM 837 C CA . LEU A 1 122 ? 10.827 -2.065 -7.769 1.00 72.12 122 LEU A CA 1
ATOM 838 C C . LEU A 1 122 ? 12.343 -2.242 -8.004 1.00 72.12 122 LEU A C 1
ATOM 840 O O . LEU A 1 122 ? 12.722 -2.820 -9.020 1.00 72.12 122 LEU A O 1
ATOM 844 N N . GLY A 1 123 ? 13.191 -1.774 -7.077 1.00 68.00 123 GLY A N 1
ATOM 845 C CA . GLY A 1 123 ? 14.653 -1.877 -7.140 1.00 68.00 123 GLY A CA 1
ATOM 846 C C . GLY A 1 123 ? 15.271 -2.968 -6.258 1.00 68.00 123 GLY A C 1
ATOM 847 O O . GLY A 1 123 ? 16.480 -3.168 -6.319 1.00 68.00 123 GLY A O 1
ATOM 848 N N . SER A 1 124 ? 14.487 -3.680 -5.437 1.00 67.81 124 SER A N 1
ATOM 849 C CA . SER A 1 124 ? 15.001 -4.821 -4.668 1.00 67.81 124 SER A CA 1
ATOM 850 C C . SER A 1 124 ? 14.913 -6.118 -5.483 1.00 67.81 124 SER A C 1
ATOM 852 O O . SER A 1 124 ? 13.996 -6.332 -6.280 1.00 67.81 124 SER A O 1
ATOM 854 N N . SER A 1 125 ? 15.863 -7.031 -5.282 1.00 69.44 125 SER A N 1
ATOM 855 C CA . SER A 1 125 ? 15.887 -8.351 -5.935 1.00 69.44 125 SER A CA 1
ATOM 856 C C . SER A 1 125 ? 14.713 -9.265 -5.542 1.00 69.44 125 SER A C 1
ATOM 858 O O . SER A 1 125 ? 14.515 -10.303 -6.167 1.00 69.44 125 SER A O 1
ATOM 860 N N . SER A 1 126 ? 13.911 -8.879 -4.542 1.00 72.44 126 SER A N 1
ATOM 861 C CA . SER A 1 126 ? 12.918 -9.757 -3.905 1.00 72.44 126 SER A CA 1
ATOM 862 C C . SER A 1 126 ? 11.453 -9.428 -4.232 1.00 72.44 126 SER A C 1
ATOM 864 O O . SER A 1 126 ? 10.569 -10.202 -3.869 1.00 72.44 126 SER A O 1
ATOM 866 N N . GLY A 1 127 ? 11.168 -8.325 -4.936 1.00 79.81 127 GLY A N 1
ATOM 867 C CA . GLY A 1 127 ? 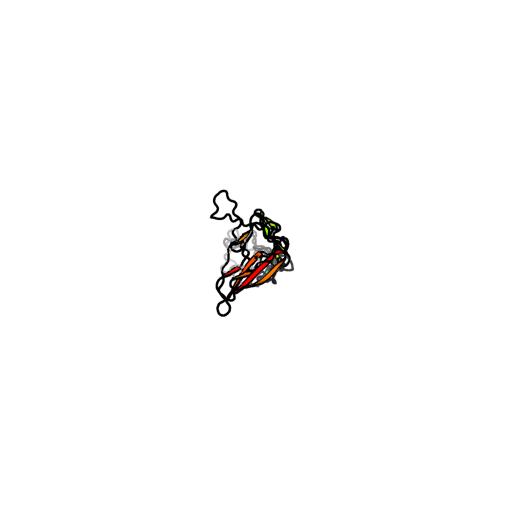9.796 -7.919 -5.273 1.00 79.81 127 GLY A CA 1
ATOM 868 C C . GLY A 1 127 ? 8.974 -7.467 -4.049 1.00 79.81 127 GLY A C 1
ATOM 869 O O . GLY A 1 127 ? 9.526 -7.301 -2.958 1.00 79.81 127 GLY A O 1
ATOM 870 N N . PRO A 1 128 ? 7.657 -7.215 -4.201 1.00 85.62 128 PRO A N 1
ATOM 871 C CA . PRO A 1 128 ? 6.793 -6.813 -3.094 1.00 85.62 128 PRO A CA 1
ATOM 872 C C . PRO A 1 128 ? 6.623 -7.951 -2.081 1.00 85.62 128 PRO A C 1
ATOM 874 O O . PRO A 1 128 ? 6.291 -9.084 -2.439 1.00 85.62 128 PRO A O 1
ATOM 877 N N . VAL A 1 129 ? 6.806 -7.630 -0.800 1.00 86.12 129 VAL A N 1
ATOM 878 C CA . VAL A 1 129 ? 6.698 -8.581 0.312 1.00 86.12 129 VAL A CA 1
ATOM 879 C C . VAL A 1 129 ? 5.399 -8.338 1.075 1.00 86.12 129 VAL A C 1
ATOM 881 O O . VAL A 1 129 ? 5.023 -7.198 1.351 1.00 86.12 129 VAL A O 1
ATOM 884 N N . CYS A 1 130 ? 4.720 -9.427 1.431 1.00 88.56 130 CYS A N 1
ATOM 885 C CA . CYS A 1 130 ? 3.574 -9.381 2.327 1.00 88.56 130 CYS A CA 1
ATOM 886 C C . CYS A 1 130 ? 4.056 -9.132 3.751 1.00 88.56 130 CYS A C 1
ATOM 888 O O . CYS A 1 130 ? 4.760 -9.962 4.324 1.00 88.56 130 CYS A O 1
ATOM 890 N N . VAL A 1 131 ? 3.654 -8.004 4.317 1.00 88.62 131 VAL A N 1
ATOM 891 C CA . VAL A 1 131 ? 3.966 -7.636 5.696 1.00 88.62 131 VAL A CA 1
ATOM 892 C C . VAL A 1 131 ? 2.703 -7.702 6.533 1.00 88.62 131 VAL A C 1
ATOM 894 O O . VAL A 1 131 ? 1.604 -7.462 6.028 1.00 88.62 131 VAL A O 1
ATOM 897 N N . ASP A 1 132 ? 2.853 -8.046 7.807 1.00 88.38 132 ASP A N 1
ATOM 898 C CA . ASP A 1 132 ? 1.739 -8.016 8.748 1.00 88.38 132 ASP A CA 1
ATOM 899 C C . ASP A 1 132 ? 1.138 -6.616 8.791 1.00 88.38 132 ASP A C 1
ATOM 901 O O . ASP A 1 132 ? 1.835 -5.619 8.994 1.00 88.38 132 ASP A O 1
ATOM 905 N N . VAL A 1 133 ? -0.177 -6.533 8.598 1.00 82.25 133 VAL A N 1
ATOM 906 C CA . VAL A 1 133 ? -0.915 -5.284 8.820 1.00 82.25 133 VAL A CA 1
ATOM 907 C C . VAL A 1 133 ? -1.319 -5.115 10.286 1.00 82.25 133 VAL A C 1
ATOM 909 O O . VAL A 1 133 ? -2.067 -4.196 10.599 1.00 82.25 133 VAL A O 1
ATOM 912 N N . GLY A 1 134 ? -0.778 -5.947 11.185 1.00 73.75 134 GLY A N 1
ATOM 913 C CA . GLY A 1 134 ? -1.155 -5.986 12.602 1.00 73.75 134 GLY A CA 1
ATOM 914 C C . GLY A 1 134 ? -2.445 -6.772 12.830 1.00 73.75 134 GLY A C 1
ATOM 915 O O . GLY A 1 134 ? -3.303 -6.352 13.603 1.00 73.75 134 GLY A O 1
ATOM 916 N N . GLY A 1 135 ? -2.608 -7.877 12.099 1.00 65.81 135 GLY A N 1
ATOM 917 C CA . GLY A 1 135 ? -3.824 -8.678 12.067 1.00 65.81 135 GLY A CA 1
ATOM 918 C C . GLY A 1 135 ? -3.888 -9.761 13.138 1.00 65.81 135 GLY A C 1
ATOM 919 O O . GLY A 1 135 ? -3.858 -10.928 12.781 1.00 65.81 135 GLY A O 1
ATOM 920 N N . ASP A 1 136 ? -4.076 -9.362 14.395 1.00 56.44 136 ASP A N 1
ATOM 921 C CA . ASP A 1 136 ? -4.759 -10.201 15.399 1.00 56.44 136 ASP A CA 1
ATOM 922 C C . ASP A 1 136 ? -6.162 -9.645 15.744 1.00 56.44 136 ASP A C 1
ATOM 924 O O . ASP A 1 136 ? -6.853 -10.158 16.620 1.00 56.44 136 ASP A O 1
ATOM 928 N N . GLY A 1 137 ? -6.622 -8.596 15.041 1.00 69.62 137 GLY A N 1
ATOM 929 C CA . GLY A 1 137 ? -7.942 -7.980 15.220 1.00 69.62 137 GLY A CA 1
ATOM 930 C C . GLY A 1 137 ? -7.885 -6.453 15.304 1.00 69.62 137 GLY A C 1
ATOM 931 O O . GLY A 1 137 ? -6.992 -5.816 14.745 1.00 69.62 137 GLY A O 1
ATOM 932 N N . LEU A 1 138 ? -8.846 -5.855 16.017 1.00 68.81 138 LEU A N 1
ATOM 933 C CA . LEU A 1 138 ? -8.752 -4.466 16.474 1.00 68.81 138 LEU A CA 1
ATOM 934 C C . LEU A 1 138 ? -7.603 -4.376 17.491 1.00 68.81 138 LEU A C 1
ATOM 9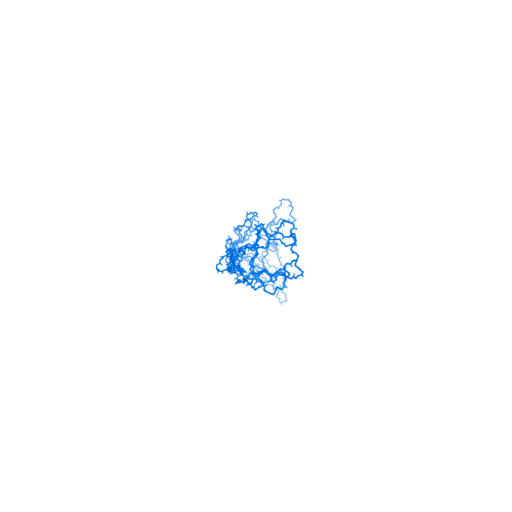36 O O . LEU A 1 138 ? -7.759 -4.787 18.637 1.00 68.81 138 LEU A O 1
ATOM 940 N N . SER A 1 139 ? -6.448 -3.861 17.074 1.00 68.31 139 SER A N 1
ATOM 941 C CA . SER A 1 139 ? -5.318 -3.576 17.962 1.00 68.31 139 SER A CA 1
ATOM 942 C C . SER A 1 139 ? -5.241 -2.080 18.278 1.00 68.31 139 SER A C 1
ATOM 944 O O . SER A 1 139 ? -5.671 -1.229 17.498 1.00 68.31 139 SER A O 1
ATOM 946 N N . GLY A 1 140 ? -4.732 -1.740 19.460 1.00 72.25 140 GLY A N 1
ATOM 947 C CA . GLY A 1 140 ? -4.627 -0.360 19.924 1.00 72.25 140 GLY A CA 1
ATOM 948 C C . GLY A 1 140 ? -3.836 -0.259 21.225 1.00 72.25 140 GLY A C 1
ATOM 949 O O . GLY A 1 140 ? -3.536 -1.264 21.858 1.00 72.25 140 GLY A O 1
ATOM 950 N N . SER A 1 141 ? -3.505 0.962 21.640 1.00 74.62 141 SER A N 1
ATOM 951 C CA . SER A 1 141 ? -2.729 1.256 22.857 1.00 74.62 141 SER A CA 1
ATOM 952 C C . SER A 1 141 ? -3.577 1.340 24.137 1.00 74.62 141 SER A C 1
ATOM 954 O O . SER A 1 141 ? -3.170 1.962 25.118 1.00 74.62 141 SER A O 1
ATOM 956 N N . GLY A 1 142 ? -4.784 0.765 24.126 1.00 82.38 142 GLY A N 1
ATOM 957 C CA . GLY A 1 142 ? -5.690 0.772 25.275 1.00 82.38 142 GLY A CA 1
ATOM 958 C C . GLY A 1 142 ? -5.209 -0.128 26.417 1.00 82.38 142 GLY A C 1
ATOM 959 O O . GLY A 1 142 ? -4.357 -0.993 26.234 1.00 82.38 142 GLY A O 1
ATOM 960 N N . THR A 1 143 ? -5.774 0.055 27.611 1.00 90.00 143 THR A N 1
ATOM 961 C CA . THR A 1 143 ? -5.553 -0.873 28.732 1.00 90.00 143 THR A CA 1
ATOM 962 C C . THR A 1 143 ? -6.598 -1.984 28.697 1.00 90.00 143 THR A C 1
ATOM 964 O O . THR A 1 143 ?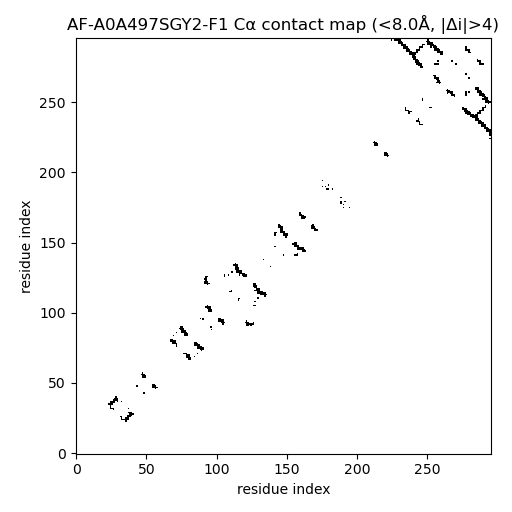 -7.793 -1.704 28.596 1.00 90.00 143 THR A O 1
ATOM 967 N N . THR A 1 144 ? -6.162 -3.241 28.807 1.00 90.06 144 THR A N 1
ATOM 968 C CA . THR A 1 144 ? -7.041 -4.420 28.842 1.00 90.06 144 THR A CA 1
ATOM 969 C C . THR A 1 144 ? -8.162 -4.258 29.870 1.00 90.06 144 THR A C 1
ATOM 971 O O . THR A 1 144 ? -7.934 -3.751 30.966 1.00 90.06 144 THR A O 1
ATOM 974 N N . ASN A 1 145 ? -9.364 -4.723 29.523 1.00 93.19 145 ASN A N 1
ATOM 975 C CA . ASN A 1 145 ? -10.587 -4.686 30.333 1.00 93.19 145 ASN A CA 1
ATOM 976 C C . ASN A 1 145 ? -11.215 -3.305 30.579 1.00 93.19 145 ASN A C 1
ATOM 978 O O . ASN A 1 145 ? -12.300 -3.258 31.150 1.00 93.19 145 ASN A O 1
ATOM 982 N N . TYR A 1 146 ? -10.612 -2.196 30.150 1.00 94.12 146 TYR A N 1
ATOM 983 C CA . TYR A 1 146 ? -11.235 -0.874 30.267 1.00 94.12 146 TYR A CA 1
ATOM 984 C C . TYR A 1 146 ? -12.005 -0.511 29.000 1.00 94.12 146 TYR A C 1
ATOM 986 O O . TYR A 1 146 ? -11.494 -0.656 27.890 1.00 94.12 146 TYR A O 1
ATOM 994 N N . ILE A 1 147 ? -13.209 0.045 29.159 1.00 91.12 147 ILE A N 1
ATOM 995 C CA . ILE A 1 147 ? -13.902 0.691 28.039 1.00 91.12 147 ILE A CA 1
ATOM 996 C C . ILE A 1 147 ? -13.168 2.012 27.733 1.00 91.12 147 ILE A C 1
ATOM 998 O O . ILE A 1 147 ? -12.995 2.818 28.659 1.00 91.12 147 ILE A O 1
ATOM 1002 N N . PRO A 1 148 ? -12.733 2.273 26.484 1.00 91.81 148 PRO A N 1
ATOM 1003 C CA . PRO A 1 148 ? -12.092 3.535 26.122 1.00 91.81 148 PRO A CA 1
ATOM 1004 C C . PRO A 1 148 ? -13.048 4.726 26.261 1.00 91.81 148 PRO A C 1
ATOM 1006 O O . PRO A 1 148 ? -14.225 4.633 25.919 1.00 91.81 148 PRO A O 1
ATOM 1009 N N . LYS A 1 149 ? -12.532 5.876 26.703 1.00 91.81 149 LYS A N 1
ATOM 1010 C CA . LYS A 1 149 ? -13.236 7.165 26.646 1.00 91.81 149 LYS A CA 1
ATOM 1011 C C . LYS A 1 149 ? -12.348 8.245 26.043 1.00 91.81 149 LYS A C 1
ATOM 1013 O O . LYS A 1 149 ? -11.129 8.216 26.206 1.00 91.81 149 LYS A O 1
ATOM 1018 N N . TRP A 1 150 ? -12.961 9.247 25.424 1.00 92.75 150 TRP A N 1
ATOM 1019 C CA . TRP A 1 150 ? -12.254 10.468 25.052 1.00 92.75 150 TRP A CA 1
ATOM 1020 C C . TRP A 1 150 ? -11.838 11.230 26.313 1.00 92.75 150 TRP A C 1
ATOM 1022 O O . TRP A 1 150 ? -12.664 11.551 27.169 1.00 92.75 150 TRP A O 1
ATOM 1032 N N . THR A 1 151 ? -10.543 11.497 26.443 1.00 91.75 151 THR A N 1
ATOM 1033 C CA . THR A 1 151 ? -9.970 12.379 27.473 1.00 91.75 151 THR A CA 1
ATOM 1034 C C . THR A 1 151 ? -9.608 13.754 26.905 1.00 91.75 151 THR A C 1
ATOM 1036 O O . THR A 1 151 ? -9.307 14.670 27.663 1.00 91.75 151 THR A O 1
ATOM 1039 N N . GLY A 1 152 ? -9.695 13.910 25.580 1.00 93.06 152 GLY A N 1
ATOM 1040 C CA . GLY A 1 152 ? -9.574 15.162 24.835 1.00 93.06 152 GLY A CA 1
ATOM 1041 C C . GLY A 1 152 ? -10.140 15.009 23.418 1.00 93.06 152 GLY A C 1
ATOM 1042 O O . GLY A 1 152 ? -10.623 13.938 23.059 1.00 93.06 152 GLY A O 1
ATOM 1043 N N . SER A 1 153 ? -10.045 16.048 22.583 1.00 93.19 153 SER A N 1
ATOM 1044 C CA . SER A 1 153 ? -10.627 16.059 21.223 1.00 93.19 153 SER A CA 1
ATOM 1045 C C . SER A 1 153 ? -10.009 15.048 20.248 1.00 93.19 153 SER A C 1
ATOM 1047 O O . SER A 1 153 ? -10.582 14.791 19.192 1.00 93.19 153 SER A O 1
ATOM 1049 N N . LYS A 1 154 ? -8.836 14.496 20.581 1.00 92.50 154 LYS A N 1
ATOM 1050 C CA . LYS A 1 154 ? -8.110 13.501 19.774 1.00 92.50 154 LYS A CA 1
ATOM 1051 C C . LYS A 1 154 ? -7.439 12.403 20.610 1.00 92.50 154 LYS A C 1
ATOM 1053 O O . LYS A 1 154 ? -6.665 11.624 20.065 1.00 92.50 154 LYS A O 1
ATOM 1058 N N . SER A 1 155 ? -7.718 12.336 21.913 1.00 91.19 155 SER A N 1
ATOM 1059 C CA . SER A 1 155 ? -7.030 11.424 22.836 1.00 91.19 155 SER A CA 1
ATOM 1060 C C . SER A 1 155 ? -8.013 10.469 23.493 1.00 91.19 155 SER A C 1
ATOM 1062 O O . SER A 1 155 ? -9.008 10.905 24.078 1.00 91.19 155 SER A O 1
ATOM 1064 N N . LEU A 1 156 ? -7.706 9.175 23.424 1.00 92.69 156 LEU A N 1
ATOM 1065 C CA . LEU A 1 156 ? -8.401 8.125 24.160 1.00 92.69 156 LEU A CA 1
ATOM 1066 C C . LEU A 1 156 ? -7.630 7.784 25.440 1.00 92.69 156 LEU A C 1
ATOM 1068 O O . LEU A 1 156 ? -6.401 7.777 25.454 1.00 92.69 156 LEU A O 1
ATOM 1072 N N . GLY A 1 157 ? -8.360 7.482 26.508 1.00 92.19 157 GLY A N 1
ATOM 1073 C CA . GLY A 1 157 ? -7.826 6.957 27.762 1.00 92.19 157 GLY A CA 1
ATOM 1074 C C . GLY A 1 157 ? -8.824 6.019 28.440 1.00 92.19 157 GLY A C 1
ATOM 1075 O O . GLY A 1 157 ? -9.914 5.771 27.921 1.00 92.19 157 GLY A O 1
ATOM 1076 N N . ASN A 1 158 ? -8.466 5.502 29.613 1.00 92.81 158 ASN A N 1
ATOM 1077 C CA . ASN A 1 158 ? -9.317 4.560 30.343 1.00 92.81 158 ASN A CA 1
ATOM 1078 C C . ASN A 1 158 ? -10.545 5.265 30.930 1.00 92.81 158 ASN A C 1
ATOM 1080 O O . ASN A 1 158 ? -10.436 6.348 31.517 1.00 92.81 158 ASN A O 1
ATOM 1084 N N . SER A 1 159 ? -11.722 4.653 30.793 1.00 92.50 159 SER A N 1
ATOM 1085 C CA . SER A 1 159 ? -12.903 5.082 31.541 1.00 92.50 159 SER A CA 1
ATOM 1086 C C . SER A 1 159 ? -12.858 4.582 32.987 1.00 92.50 159 SER A C 1
ATOM 1088 O O . SER A 1 159 ? -11.959 3.850 33.392 1.00 92.50 159 SER A O 1
ATOM 1090 N N . VAL A 1 160 ? -13.843 4.991 33.785 1.00 91.06 160 VAL A N 1
ATOM 1091 C CA . VAL A 1 160 ? -14.069 4.396 35.110 1.00 91.06 160 VAL A CA 1
ATOM 1092 C C . VAL A 1 160 ? -14.815 3.060 35.025 1.00 91.06 160 VAL A C 1
ATOM 1094 O O . VAL A 1 160 ? -14.978 2.418 36.059 1.00 91.06 160 VAL A O 1
ATOM 1097 N N . ILE A 1 161 ? -15.272 2.664 33.829 1.00 93.19 161 ILE A N 1
ATOM 1098 C CA . ILE A 1 161 ? -16.001 1.425 33.550 1.00 93.19 161 ILE A CA 1
ATOM 1099 C C . ILE A 1 161 ? -15.009 0.384 33.026 1.00 93.19 161 ILE A C 1
ATOM 1101 O O . ILE A 1 161 ? -14.314 0.606 32.029 1.00 93.19 161 ILE A O 1
ATOM 1105 N N . TYR A 1 162 ? -14.941 -0.757 33.696 1.00 94.44 162 TYR A N 1
ATOM 1106 C CA . TYR A 1 162 ? -14.015 -1.829 33.358 1.00 94.44 162 TYR A CA 1
ATOM 1107 C C . TYR A 1 162 ? -14.616 -3.193 33.675 1.00 94.44 162 TYR A C 1
ATOM 1109 O O . TYR A 1 162 ? -15.531 -3.299 34.483 1.00 94.44 162 TYR A O 1
ATOM 1117 N N . GLN A 1 163 ? -14.110 -4.244 33.045 1.00 94.62 163 GLN A N 1
ATOM 1118 C CA . GLN A 1 163 ? -14.530 -5.614 33.303 1.00 94.62 163 GLN A CA 1
ATOM 1119 C C . GLN A 1 163 ? -13.561 -6.313 34.263 1.00 94.62 163 GLN A C 1
ATOM 1121 O O . GLN A 1 163 ? -12.352 -6.077 34.258 1.00 94.62 163 GLN A O 1
ATOM 1126 N N . THR A 1 164 ? -14.067 -7.203 35.108 1.00 90.56 164 THR A N 1
ATOM 1127 C CA . THR A 1 164 ? -13.238 -8.143 35.874 1.00 90.56 164 THR A CA 1
ATOM 1128 C C . THR A 1 164 ? -13.950 -9.485 35.935 1.00 90.56 164 THR A C 1
ATOM 1130 O O . THR A 1 164 ? -15.040 -9.584 36.493 1.00 90.56 164 THR A O 1
ATOM 1133 N N . GLY A 1 165 ? -13.354 -10.515 35.327 1.00 88.75 165 GLY A N 1
ATOM 1134 C CA . GLY A 1 165 ? -14.045 -11.785 35.098 1.00 88.75 165 GLY A CA 1
ATOM 1135 C C . GLY A 1 165 ? -15.253 -11.579 34.181 1.00 88.75 165 GLY A C 1
ATOM 1136 O O . GLY A 1 165 ? -15.109 -11.002 33.104 1.00 88.75 165 GLY A O 1
ATOM 1137 N N . SER A 1 166 ? -16.433 -12.006 34.628 1.00 86.62 166 SER A N 1
ATOM 1138 C CA . SER A 1 166 ? -17.704 -11.843 33.902 1.00 86.62 166 SER A CA 1
ATOM 1139 C C . SER A 1 166 ? -18.468 -10.559 34.261 1.00 86.62 166 SER A C 1
ATOM 1141 O O . SER A 1 166 ? -19.540 -10.321 33.713 1.00 86.62 166 SER A O 1
ATOM 1143 N N . ASP A 1 167 ? -17.938 -9.730 35.167 1.00 81.50 167 ASP A N 1
ATOM 1144 C CA . ASP A 1 167 ? -18.653 -8.574 35.712 1.00 81.50 167 ASP A CA 1
ATOM 1145 C C . ASP A 1 167 ? -18.173 -7.247 35.117 1.00 81.50 167 ASP A C 1
ATOM 1147 O O . ASP A 1 167 ? -16.967 -7.003 35.026 1.00 81.50 167 ASP A O 1
ATOM 1151 N N . ILE A 1 168 ? -19.107 -6.326 34.859 1.00 89.50 168 ILE A N 1
ATOM 1152 C CA . ILE A 1 168 ? -18.808 -4.906 34.624 1.00 89.50 168 ILE A CA 1
ATOM 1153 C C . ILE A 1 168 ? -18.749 -4.165 35.964 1.00 89.50 168 ILE A C 1
ATOM 1155 O O . ILE A 1 168 ? -19.665 -4.236 36.784 1.00 89.50 168 ILE A O 1
ATOM 1159 N N . LYS A 1 169 ? -17.659 -3.435 36.186 1.00 85.38 169 LYS A N 1
ATOM 1160 C CA . LYS A 1 169 ? -17.370 -2.637 37.378 1.00 85.38 169 LYS A CA 1
ATOM 1161 C C . LYS A 1 169 ? -17.253 -1.162 37.010 1.00 85.38 169 LYS A C 1
ATOM 1163 O O . LYS A 1 169 ? -16.815 -0.804 35.919 1.00 85.38 169 LYS A O 1
ATOM 1168 N N . ILE A 1 170 ? -17.616 -0.299 37.955 1.00 88.38 170 ILE A N 1
ATOM 1169 C CA . ILE A 1 170 ? -17.461 1.152 37.849 1.00 88.38 170 ILE A CA 1
ATOM 1170 C C . ILE A 1 170 ? -16.678 1.600 39.080 1.00 88.38 170 ILE A C 1
ATOM 1172 O O . ILE A 1 170 ? -17.144 1.426 40.199 1.00 88.38 170 ILE A O 1
ATOM 1176 N N . SER A 1 171 ? -15.475 2.154 38.895 1.00 83.19 171 SER A N 1
ATOM 1177 C CA . SER A 1 171 ? -14.630 2.608 40.019 1.00 83.19 171 SER A CA 1
ATOM 1178 C C . SER A 1 171 ? -15.192 3.847 40.734 1.00 83.19 171 SER A C 1
ATOM 1180 O O . SER A 1 171 ? -14.682 4.240 41.780 1.00 83.19 171 SER A O 1
ATOM 1182 N N . GLY A 1 172 ? -16.203 4.487 40.142 1.00 74.19 172 GLY A N 1
ATOM 1183 C CA . GLY A 1 172 ? -16.940 5.620 40.694 1.00 74.19 172 GLY A CA 1
ATOM 1184 C C . GLY A 1 172 ? -18.425 5.306 40.889 1.00 74.19 172 GLY A C 1
ATOM 1185 O O . GLY A 1 172 ? -18.834 4.154 40.988 1.00 74.19 172 GLY A O 1
ATOM 1186 N N . ARG A 1 173 ? -19.255 6.351 40.926 1.00 66.06 173 ARG A N 1
ATOM 1187 C CA . ARG A 1 173 ? -20.714 6.207 41.018 1.00 66.06 173 ARG A CA 1
ATOM 1188 C C . ARG A 1 173 ? -21.313 5.969 39.630 1.00 66.06 173 ARG A C 1
ATOM 1190 O O . ARG A 1 173 ? -20.955 6.671 38.686 1.00 66.06 173 ARG A O 1
ATOM 1197 N N . LEU A 1 174 ? -22.260 5.038 39.527 1.00 74.81 174 LEU A N 1
ATOM 1198 C CA . LEU A 1 174 ? -23.183 4.974 38.394 1.00 74.81 174 LEU A CA 1
ATOM 1199 C C . LEU A 1 174 ? -24.261 6.040 38.614 1.00 74.81 174 LEU A C 1
ATOM 1201 O O . LEU A 1 174 ? -25.140 5.868 39.453 1.00 74.81 174 LEU A O 1
ATOM 1205 N N . GLY A 1 175 ? -24.138 7.175 37.928 1.00 60.88 175 GLY A N 1
ATOM 1206 C CA . GLY A 1 175 ? -25.119 8.258 37.977 1.00 60.88 175 GLY A CA 1
ATOM 1207 C C . GLY A 1 175 ? -25.887 8.346 36.667 1.00 60.88 175 GLY A C 1
ATOM 1208 O O . GLY A 1 175 ? -25.276 8.297 35.601 1.00 60.88 175 GLY A O 1
ATOM 1209 N N . THR A 1 176 ? -27.207 8.509 36.729 1.00 57.50 176 THR A N 1
ATOM 1210 C CA . THR A 1 176 ? -27.989 8.928 35.563 1.00 57.50 176 THR A CA 1
ATOM 1211 C C . THR A 1 176 ? -28.015 10.456 35.547 1.00 57.50 176 THR A C 1
ATOM 1213 O O . THR A 1 176 ? -28.270 11.103 36.560 1.00 57.50 176 THR A O 1
ATOM 1216 N N . ALA A 1 177 ? -27.704 11.068 34.404 1.00 49.56 177 ALA A N 1
ATOM 1217 C CA . ALA A 1 177 ? -27.786 12.523 34.228 1.00 49.56 177 ALA A CA 1
ATOM 1218 C C . ALA A 1 177 ? -29.230 12.989 33.932 1.00 49.56 177 ALA A C 1
ATOM 1220 O O . ALA A 1 177 ? -29.443 14.038 33.325 1.00 49.56 177 ALA A O 1
ATOM 1221 N N . GLY A 1 178 ? -30.230 12.189 34.315 1.00 46.91 178 GLY A N 1
ATOM 1222 C CA . GLY A 1 178 ? -31.638 12.446 34.044 1.00 46.91 178 GLY A CA 1
ATOM 1223 C C . GLY A 1 178 ? -32.254 13.327 35.123 1.00 46.91 178 GLY A C 1
ATOM 1224 O O . GLY A 1 178 ? -32.630 12.846 36.188 1.00 46.91 178 GLY A O 1
ATOM 1225 N N . ARG A 1 179 ? -32.402 14.627 34.848 1.00 48.84 179 ARG A N 1
ATOM 1226 C CA . ARG A 1 179 ? -33.329 15.481 35.602 1.00 48.84 179 ARG A CA 1
ATOM 1227 C C . ARG A 1 179 ? -34.753 15.101 35.184 1.00 48.84 179 ARG A C 1
ATOM 1229 O O . ARG A 1 179 ? -35.053 15.106 33.994 1.00 48.84 179 ARG A O 1
ATOM 1236 N N . SER A 1 180 ? -35.617 14.771 36.146 1.00 49.22 180 SER A N 1
ATOM 1237 C CA . SER A 1 180 ? -37.034 14.477 35.880 1.00 49.22 180 SER A CA 1
ATOM 1238 C C . SER A 1 180 ? -37.686 15.587 35.035 1.00 49.22 180 SER A C 1
ATOM 1240 O O . SER A 1 180 ? -37.622 16.745 35.444 1.00 49.22 180 SER A O 1
ATOM 1242 N N . PRO A 1 181 ? -38.383 15.292 33.923 1.00 54.91 181 PRO A N 1
ATOM 1243 C CA . PRO A 1 181 ? -39.170 16.298 33.199 1.00 54.91 181 PRO A CA 1
ATOM 1244 C C . PRO A 1 181 ? -40.277 16.941 34.053 1.00 54.91 181 PRO A C 1
ATOM 1246 O O . PRO A 1 181 ? -40.779 18.007 33.712 1.00 54.91 181 PRO A O 1
ATOM 1249 N N . SER A 1 182 ? -40.659 16.304 35.166 1.00 59.19 182 SER A N 1
ATOM 1250 C CA . SER A 1 182 ? -41.733 16.744 36.062 1.00 59.19 182 SER A CA 1
ATOM 1251 C C . SER A 1 182 ? -41.262 17.383 37.372 1.00 59.19 182 SER A C 1
ATOM 1253 O O . SER A 1 182 ? -42.102 17.649 38.228 1.00 59.19 182 SER A O 1
ATOM 1255 N N . CYS A 1 183 ? -39.960 17.616 37.587 1.00 57.53 183 CYS A N 1
ATOM 1256 C CA . CYS A 1 183 ? -39.514 18.165 38.870 1.00 57.53 183 CYS A CA 1
ATOM 1257 C C . CYS A 1 183 ? -39.664 19.698 38.958 1.00 57.53 183 CYS A C 1
ATOM 1259 O O . CYS A 1 183 ? -39.028 20.420 38.182 1.00 57.53 183 CYS A O 1
ATOM 1261 N N . PRO A 1 184 ? -40.450 20.221 39.927 1.00 61.06 184 PRO A N 1
ATOM 1262 C CA . PRO A 1 184 ? -40.515 21.653 40.197 1.00 6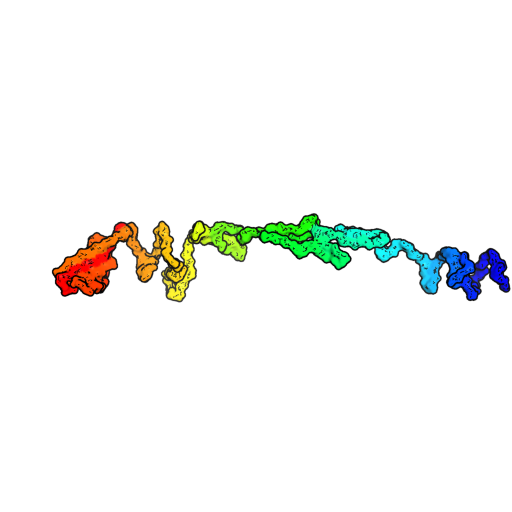1.06 184 PRO A CA 1
ATOM 1263 C C . PRO A 1 184 ? -39.139 22.199 40.590 1.00 61.06 184 PRO A C 1
ATOM 1265 O O . PRO A 1 184 ? -38.352 21.528 41.264 1.00 61.06 184 PRO A O 1
ATOM 1268 N N . ASN A 1 185 ? -38.840 23.433 40.178 1.00 50.84 185 ASN A N 1
ATOM 1269 C CA . ASN A 1 185 ? -37.583 24.093 40.524 1.00 50.84 185 ASN A CA 1
ATOM 1270 C C . ASN A 1 185 ? -37.394 24.128 42.053 1.00 50.84 185 ASN A C 1
ATOM 1272 O O . ASN A 1 185 ? -38.277 24.581 42.775 1.00 50.84 185 ASN A O 1
ATOM 1276 N N . GLY A 1 186 ? -36.238 23.650 42.526 1.00 54.69 186 GLY A N 1
ATOM 1277 C CA . GLY A 1 186 ? -35.853 23.679 43.943 1.00 54.69 186 GLY A CA 1
ATOM 1278 C C . GLY A 1 186 ? -35.901 22.339 44.689 1.00 54.69 186 GLY A C 1
ATOM 1279 O O . GLY A 1 186 ? -35.483 22.306 45.841 1.00 54.69 186 GLY A O 1
ATOM 1280 N N . TRP A 1 187 ? -36.338 21.238 44.061 1.00 46.47 187 TRP A N 1
ATOM 1281 C CA . TRP A 1 187 ? -36.372 19.908 44.693 1.00 46.47 187 TRP A CA 1
ATOM 1282 C C . TRP A 1 187 ? -35.340 18.947 44.091 1.00 46.47 187 TRP A C 1
ATOM 1284 O O . TRP A 1 187 ? -35.305 18.720 42.880 1.00 46.47 187 TRP A O 1
ATOM 1294 N N . SER A 1 188 ? -34.530 18.324 44.948 1.00 51.12 188 SER A N 1
ATOM 1295 C CA . SER A 1 188 ? -33.701 17.167 44.600 1.00 51.12 188 SER A CA 1
ATOM 1296 C C . SER A 1 188 ? -34.585 15.930 44.458 1.00 51.12 188 SER A C 1
ATOM 1298 O O . SER A 1 188 ? -34.996 15.330 45.446 1.00 51.12 188 SER A O 1
ATOM 1300 N N . CYS A 1 189 ? -34.894 15.561 43.218 1.00 52.09 189 CYS A N 1
ATOM 1301 C CA . CYS A 1 189 ? -35.587 14.316 42.895 1.00 52.09 189 CYS A CA 1
ATOM 1302 C C . CYS A 1 189 ? -34.529 13.247 42.607 1.00 52.09 189 CYS A C 1
ATOM 1304 O O . CYS A 1 189 ? -33.600 13.512 41.842 1.00 52.09 189 CYS A O 1
ATOM 1306 N N . GLY A 1 190 ? -34.642 12.073 43.231 1.00 50.81 190 GLY A N 1
ATOM 1307 C CA . GLY A 1 190 ? -33.754 10.938 42.966 1.00 50.81 190 GLY A CA 1
ATOM 1308 C C . GLY A 1 190 ? -33.898 10.370 41.546 1.00 50.81 190 GLY A C 1
ATOM 1309 O O . GLY A 1 190 ? -34.761 10.790 40.776 1.00 50.81 190 GLY A O 1
ATOM 1310 N N . VAL A 1 191 ? -33.041 9.401 41.213 1.00 56.47 191 VAL A N 1
ATOM 1311 C CA . VAL A 1 191 ? -33.077 8.638 39.952 1.00 56.47 191 VAL A CA 1
ATOM 1312 C C . VAL A 1 191 ? -34.440 7.950 39.815 1.00 56.47 191 VAL A C 1
ATOM 1314 O O . VAL A 1 191 ? -34.839 7.210 40.715 1.00 56.47 191 VAL A O 1
ATOM 1317 N N . HIS A 1 192 ? -35.165 8.181 38.715 1.00 52.19 192 HIS A N 1
ATOM 1318 C CA . HIS A 1 192 ? -36.400 7.439 38.440 1.00 52.19 192 HIS A CA 1
ATOM 1319 C C . HIS A 1 192 ? -36.058 5.968 38.201 1.00 52.19 192 HIS A C 1
ATOM 1321 O O . HIS A 1 192 ? -35.158 5.639 37.434 1.00 52.19 192 HIS A O 1
ATOM 1327 N N . THR A 1 193 ? -36.796 5.063 38.836 1.00 48.12 193 THR A N 1
ATOM 1328 C CA . THR A 1 193 ? -36.589 3.606 38.770 1.00 48.12 193 THR A CA 1
ATOM 1329 C C . THR A 1 193 ? -36.819 2.988 37.384 1.00 48.12 193 THR A C 1
ATOM 1331 O O . THR A 1 193 ? -36.699 1.775 37.243 1.00 48.12 193 THR A O 1
ATOM 1334 N N . TYR A 1 194 ? -37.110 3.790 36.355 1.00 50.31 194 TYR A N 1
ATOM 1335 C CA . TYR A 1 194 ? -37.089 3.344 34.960 1.00 50.31 194 TYR A CA 1
ATOM 1336 C C . TYR A 1 194 ? -35.665 3.104 34.426 1.00 50.31 194 TYR A C 1
ATOM 1338 O O . TYR A 1 194 ? -35.505 2.338 33.482 1.00 50.31 194 TYR A O 1
ATOM 1346 N N . ASP A 1 195 ? -34.634 3.702 35.034 1.00 50.53 195 ASP A N 1
ATOM 1347 C CA . ASP A 1 195 ? -33.285 3.729 34.447 1.00 50.53 195 ASP A CA 1
ATOM 1348 C C . ASP A 1 195 ? -32.362 2.573 34.891 1.00 50.53 195 ASP A C 1
ATOM 1350 O O . ASP A 1 195 ? -31.326 2.339 34.269 1.00 50.53 195 ASP A O 1
ATOM 1354 N N . ILE A 1 196 ? -32.709 1.834 35.955 1.00 66.69 196 ILE A N 1
ATOM 1355 C CA . ILE A 1 196 ? -31.964 0.645 36.414 1.00 66.69 196 ILE A CA 1
ATOM 1356 C C . ILE A 1 196 ? -32.934 -0.539 36.471 1.00 66.69 196 ILE A C 1
ATOM 1358 O O . ILE A 1 196 ? -33.499 -0.856 37.517 1.00 66.69 196 ILE A O 1
ATOM 1362 N N . TYR A 1 197 ? -33.143 -1.177 35.318 1.00 52.72 197 TYR A N 1
ATOM 1363 C CA . TYR A 1 197 ? -33.923 -2.406 35.192 1.00 52.72 197 TYR A CA 1
ATOM 1364 C C . TYR A 1 197 ? -32.997 -3.621 35.302 1.00 52.72 197 TYR A C 1
ATOM 1366 O O . TYR A 1 197 ? -32.093 -3.795 34.485 1.00 52.72 197 TYR A O 1
ATOM 1374 N N . ALA A 1 198 ? -33.220 -4.465 36.307 1.00 58.16 198 ALA A N 1
ATOM 1375 C CA . ALA A 1 198 ? -32.629 -5.794 36.371 1.00 58.16 198 ALA A CA 1
ATOM 1376 C C . ALA A 1 198 ? -33.711 -6.815 36.003 1.00 58.16 198 ALA A C 1
ATOM 1378 O O . ALA A 1 198 ? -34.750 -6.861 36.656 1.00 58.16 198 ALA A O 1
ATOM 1379 N N . ASP A 1 199 ? -33.448 -7.671 35.014 1.00 41.91 199 ASP A N 1
ATOM 1380 C CA . ASP A 1 199 ? -34.297 -8.822 34.636 1.00 41.91 199 ASP A CA 1
ATOM 1381 C C . ASP A 1 199 ? -34.295 -9.942 35.713 1.00 41.91 199 ASP A C 1
ATOM 1383 O O . ASP A 1 199 ? -34.680 -11.084 35.493 1.00 41.91 199 ASP A O 1
ATOM 1387 N N . GLY A 1 200 ? -33.814 -9.628 36.920 1.00 57.25 200 GLY A N 1
ATOM 1388 C CA . GLY A 1 200 ? -33.586 -10.555 38.021 1.00 57.25 200 GLY A CA 1
ATOM 1389 C C . GLY A 1 200 ? -33.307 -9.823 39.336 1.00 57.25 200 GLY A C 1
ATOM 1390 O O . GLY A 1 200 ? -33.701 -8.673 39.529 1.00 57.25 200 GLY A O 1
ATOM 1391 N N . ALA A 1 201 ? -32.628 -10.488 40.273 1.00 53.22 201 ALA A N 1
ATOM 1392 C CA . ALA A 1 201 ? -32.300 -9.898 41.570 1.00 53.22 201 ALA A CA 1
ATOM 1393 C C . ALA A 1 201 ? -31.101 -8.936 41.482 1.00 53.22 201 ALA A C 1
ATOM 1395 O O . ALA A 1 201 ? -30.071 -9.262 40.893 1.00 53.22 201 ALA A O 1
ATOM 1396 N N . ILE A 1 202 ? -31.195 -7.781 42.147 1.00 69.25 202 ILE A N 1
ATOM 1397 C CA . ILE A 1 202 ? -30.038 -6.914 42.405 1.00 69.25 202 ILE A CA 1
ATOM 1398 C C . ILE A 1 202 ? -29.278 -7.504 43.603 1.00 69.25 202 ILE A C 1
ATOM 1400 O O . ILE A 1 202 ? -29.684 -7.330 44.750 1.00 69.25 202 ILE A O 1
ATOM 1404 N N . HIS A 1 203 ? -28.194 -8.239 43.339 1.00 58.69 203 HIS A N 1
ATOM 1405 C CA . HIS A 1 203 ? -27.335 -8.816 44.379 1.00 58.69 203 HIS A CA 1
ATOM 1406 C C . HIS A 1 203 ? -26.302 -7.776 44.840 1.00 58.69 203 HIS A C 1
ATOM 1408 O O . HIS A 1 203 ? -25.486 -7.309 44.047 1.00 58.69 203 HIS A O 1
ATOM 1414 N N . ALA A 1 204 ? -26.299 -7.438 46.132 1.00 62.88 204 ALA A N 1
ATOM 1415 C CA . ALA A 1 204 ? -25.229 -6.669 46.762 1.00 62.88 204 ALA A CA 1
ATOM 1416 C C . ALA A 1 204 ? -24.515 -7.529 47.813 1.00 62.88 204 ALA A C 1
ATOM 1418 O O . ALA A 1 204 ? -25.131 -7.954 48.783 1.00 62.88 204 ALA A O 1
ATOM 1419 N N . ASN A 1 205 ? -23.204 -7.743 47.658 1.00 49.75 205 ASN A N 1
ATOM 1420 C CA . ASN A 1 205 ? -22.392 -8.538 48.601 1.00 49.75 205 ASN A CA 1
ATOM 1421 C C . ASN A 1 205 ? -22.216 -7.874 49.980 1.00 49.75 205 ASN A C 1
ATOM 1423 O O . ASN A 1 205 ? -21.601 -8.453 50.874 1.00 49.75 205 ASN A O 1
ATOM 1427 N N . LYS A 1 206 ? -22.683 -6.630 50.140 1.00 61.09 206 LYS A N 1
ATOM 1428 C CA . LYS A 1 206 ? -22.634 -5.900 51.405 1.00 61.09 206 LYS A CA 1
ATOM 1429 C C . LYS A 1 206 ? -23.931 -5.133 51.642 1.00 61.09 206 LYS A C 1
ATOM 1431 O O . LYS A 1 206 ? -24.838 -5.691 52.244 1.00 61.09 206 LYS A O 1
ATOM 1436 N N . TRP A 1 207 ? -24.044 -3.894 51.161 1.00 61.94 207 TRP A N 1
ATOM 1437 C CA . TRP A 1 207 ? -25.212 -3.038 51.395 1.00 61.94 207 TRP A CA 1
ATOM 1438 C C . TRP A 1 207 ? -25.703 -2.402 50.096 1.00 61.94 207 TRP A C 1
ATOM 1440 O O . TRP A 1 207 ? -24.901 -2.017 49.246 1.00 61.94 207 TRP A O 1
ATOM 1450 N N . ILE A 1 208 ? -27.023 -2.267 49.977 1.00 67.44 208 ILE A N 1
ATOM 1451 C CA . ILE A 1 208 ? -27.653 -1.275 49.106 1.00 67.44 208 ILE A CA 1
ATOM 1452 C C . ILE A 1 208 ? -27.963 -0.099 50.025 1.00 67.44 208 ILE A C 1
ATOM 1454 O O . ILE A 1 208 ? -28.839 -0.200 50.878 1.00 67.44 208 ILE A O 1
ATOM 1458 N N . GLU A 1 209 ? -27.189 0.974 49.908 1.00 66.00 209 GLU A N 1
ATOM 1459 C CA . GLU A 1 209 ? -27.335 2.171 50.733 1.00 66.00 209 GLU A CA 1
ATOM 1460 C C . GLU A 1 209 ? -27.860 3.321 49.873 1.00 66.00 209 GLU A C 1
ATOM 1462 O O . GLU A 1 209 ? -27.386 3.562 48.761 1.00 66.00 209 GLU A O 1
ATOM 1467 N N . THR A 1 210 ? -28.857 4.031 50.390 1.00 62.53 210 THR A N 1
ATOM 1468 C CA . THR A 1 210 ? -29.414 5.234 49.770 1.00 62.53 210 THR A CA 1
ATOM 1469 C C . THR A 1 210 ? -29.399 6.356 50.794 1.00 62.53 210 THR A C 1
ATOM 1471 O O . THR A 1 210 ? -29.738 6.113 51.947 1.00 62.53 210 THR A O 1
ATOM 1474 N N . ASN A 1 211 ? -29.109 7.587 50.373 1.00 56.78 211 ASN A N 1
ATOM 1475 C CA . ASN A 1 211 ? -29.134 8.758 51.263 1.00 56.78 211 ASN A CA 1
ATOM 1476 C C . ASN A 1 211 ? -30.552 9.191 51.699 1.00 56.78 211 ASN A C 1
ATOM 1478 O O . ASN A 1 211 ? -30.675 10.146 52.457 1.00 56.78 211 ASN A O 1
ATOM 1482 N N . ASP A 1 212 ? -31.609 8.551 51.186 1.00 61.25 212 ASP A N 1
ATOM 1483 C CA . ASP A 1 212 ? -33.004 8.898 51.490 1.00 61.25 212 ASP A CA 1
ATOM 1484 C C . ASP A 1 212 ? -33.849 7.641 51.762 1.00 61.25 212 ASP A C 1
ATOM 1486 O O . ASP A 1 212 ? -33.970 7.217 52.911 1.00 61.25 212 ASP A O 1
ATOM 1490 N N . LYS A 1 213 ? -34.413 7.001 50.729 1.00 61.56 213 LYS A N 1
ATOM 1491 C CA . LYS A 1 213 ? -35.297 5.830 50.870 1.00 61.56 213 LYS A CA 1
ATOM 1492 C C . LYS A 1 213 ? -34.980 4.756 49.839 1.00 61.56 213 LYS A C 1
ATOM 1494 O O . LYS A 1 213 ? -34.691 5.065 48.685 1.00 61.56 213 LYS A O 1
ATOM 1499 N N . ILE A 1 214 ? -35.168 3.497 50.231 1.00 72.38 214 ILE A N 1
ATOM 1500 C CA . ILE A 1 214 ? -35.313 2.374 49.297 1.00 72.38 214 ILE A CA 1
ATOM 1501 C C . ILE A 1 214 ? -36.806 2.098 49.136 1.00 72.38 214 ILE A C 1
ATOM 1503 O O . ILE A 1 214 ? -37.492 1.813 50.118 1.00 72.38 214 ILE A O 1
ATOM 1507 N N . CYS A 1 215 ? -37.295 2.177 47.899 1.00 60.81 215 CYS A N 1
ATOM 1508 C CA . CYS A 1 215 ? -38.690 1.930 47.546 1.00 60.81 215 CYS A CA 1
ATOM 1509 C C . CYS A 1 215 ? -38.839 0.614 46.777 1.00 60.81 215 CYS A C 1
ATOM 1511 O O . CYS A 1 215 ? -38.260 0.465 45.703 1.00 60.81 215 CYS A O 1
ATOM 1513 N N . ILE A 1 216 ? -39.652 -0.317 47.281 1.00 67.88 216 ILE A N 1
ATOM 1514 C CA . ILE A 1 216 ? -39.983 -1.576 46.594 1.00 67.88 216 ILE A CA 1
ATOM 1515 C C . ILE A 1 216 ? -41.502 -1.668 46.450 1.00 67.88 216 ILE A C 1
ATOM 1517 O O . ILE A 1 216 ? -42.218 -1.720 47.444 1.00 67.88 216 ILE A O 1
ATOM 1521 N N . ARG A 1 217 ? -42.008 -1.678 45.205 1.00 59.34 217 ARG A N 1
ATOM 1522 C CA . ARG A 1 217 ? -43.455 -1.756 44.890 1.00 59.34 217 ARG A CA 1
ATOM 1523 C C . ARG A 1 217 ? -44.321 -0.736 45.660 1.00 59.34 217 ARG A C 1
ATOM 1525 O O . ARG A 1 217 ? -45.437 -1.043 46.061 1.00 59.34 217 ARG A O 1
ATOM 1532 N N . GLY A 1 218 ? -43.798 0.474 45.863 1.00 56.56 218 GLY A N 1
ATOM 1533 C CA . GLY A 1 218 ? -44.486 1.556 46.579 1.00 56.56 218 GLY A CA 1
ATOM 1534 C C . GLY A 1 218 ? -44.254 1.593 48.095 1.00 56.56 218 GLY A C 1
ATOM 1535 O O . GLY A 1 218 ? -44.594 2.595 48.716 1.00 56.56 218 GLY A O 1
ATOM 1536 N N . ASP A 1 219 ? -43.626 0.573 48.690 1.00 55.41 219 ASP A N 1
ATOM 1537 C CA . ASP A 1 219 ? -43.171 0.613 50.086 1.00 55.41 219 ASP A CA 1
ATOM 1538 C C . ASP A 1 219 ? -41.780 1.260 50.147 1.00 55.41 219 ASP A C 1
ATOM 1540 O O . ASP A 1 219 ? -40.775 0.647 49.783 1.00 55.41 219 ASP A O 1
ATOM 1544 N N . CYS A 1 220 ? -41.745 2.535 50.537 1.00 65.81 220 CYS A N 1
ATOM 1545 C CA . CYS A 1 220 ? -40.537 3.345 50.654 1.00 65.81 220 CYS A CA 1
ATOM 1546 C C . CYS A 1 220 ? -40.089 3.439 52.108 1.00 65.81 220 CYS A C 1
ATOM 1548 O O . CYS A 1 220 ? -40.751 4.084 52.923 1.00 65.81 220 CYS A O 1
ATOM 1550 N N . ARG A 1 221 ? -38.922 2.878 52.422 1.00 61.62 221 ARG A N 1
ATOM 1551 C CA . ARG A 1 221 ? -38.379 2.883 53.783 1.00 61.62 221 ARG A CA 1
ATOM 1552 C C . ARG A 1 221 ? -37.046 3.618 53.846 1.00 61.62 221 ARG A C 1
ATOM 1554 O O . ARG A 1 221 ? -36.168 3.386 53.019 1.00 61.62 221 ARG A O 1
ATOM 1561 N N . THR A 1 222 ? -36.908 4.489 54.846 1.00 62.38 222 THR A N 1
ATOM 1562 C CA . THR A 1 222 ? -35.640 5.141 55.235 1.00 62.38 222 THR A CA 1
ATOM 1563 C C . THR A 1 222 ? -34.771 4.229 56.106 1.00 62.38 222 THR A C 1
ATOM 1565 O O . THR A 1 222 ? -33.589 4.491 56.300 1.00 62.38 222 THR A O 1
ATOM 1568 N N . SER A 1 223 ? -35.345 3.145 56.635 1.00 61.84 223 SER A N 1
ATOM 1569 C CA . SER A 1 223 ? -34.640 2.098 57.364 1.00 61.84 223 SER A CA 1
ATOM 1570 C C . SER A 1 223 ? -35.311 0.747 57.125 1.00 61.84 223 SER A C 1
ATOM 1572 O O . SER A 1 223 ? -36.532 0.596 57.208 1.00 61.84 223 SER A O 1
ATOM 1574 N N . TRP A 1 224 ? -34.500 -0.254 56.803 1.00 58.72 224 TRP A N 1
ATOM 1575 C CA . TRP A 1 224 ? -34.924 -1.648 56.849 1.00 58.72 224 TRP A CA 1
ATOM 1576 C C . TRP A 1 224 ? -34.579 -2.179 58.234 1.00 58.72 224 TRP A C 1
ATOM 1578 O O . TRP A 1 224 ? -33.509 -1.844 58.749 1.00 58.72 224 TRP A O 1
ATOM 1588 N N . PRO A 1 225 ? -35.470 -2.943 58.881 1.00 57.44 225 PRO A N 1
ATOM 1589 C CA . PRO A 1 225 ? -35.202 -3.410 60.227 1.00 57.44 225 PRO A CA 1
ATOM 1590 C C . PRO A 1 225 ? -33.953 -4.299 60.199 1.00 57.44 225 PRO A C 1
ATOM 1592 O O . PRO A 1 225 ? -33.880 -5.280 59.460 1.00 57.44 225 PRO A O 1
ATOM 1595 N N . GLY A 1 226 ? -32.924 -3.852 60.915 1.00 47.56 226 GLY A N 1
ATOM 1596 C CA . GLY A 1 226 ? -31.570 -4.359 60.769 1.00 47.56 226 GLY A CA 1
ATOM 1597 C C . GLY A 1 226 ? -31.413 -5.797 61.256 1.00 47.56 226 GLY A C 1
ATOM 1598 O O . GLY A 1 226 ? -31.899 -6.157 62.322 1.00 47.56 226 GLY A O 1
ATOM 1599 N N . GLY A 1 227 ? -30.661 -6.579 60.482 1.00 53.19 227 GLY A N 1
ATOM 1600 C CA . GLY A 1 227 ? -29.697 -7.544 61.014 1.00 53.19 227 GLY A CA 1
ATOM 1601 C C . GLY A 1 227 ? -30.201 -8.857 61.603 1.00 53.19 227 GLY A C 1
ATOM 1602 O O . GLY A 1 227 ? -29.361 -9.570 62.141 1.00 53.19 227 GLY A O 1
ATOM 1603 N N . GLY A 1 228 ? -31.485 -9.201 61.490 1.00 54.75 228 GLY A N 1
ATOM 1604 C CA . GLY A 1 228 ? -31.981 -10.445 62.071 1.00 54.75 228 GLY A CA 1
ATOM 1605 C C . GLY A 1 228 ? -32.586 -11.456 61.109 1.00 54.75 228 GLY A C 1
ATOM 1606 O O . GLY A 1 228 ? -33.163 -11.103 60.079 1.00 54.75 228 GLY A O 1
ATOM 1607 N N . THR A 1 229 ? -32.485 -12.737 61.468 1.00 54.19 229 THR A N 1
ATOM 1608 C CA . THR A 1 229 ? -33.170 -13.815 60.738 1.00 54.19 229 THR A CA 1
ATOM 1609 C C . THR A 1 229 ? -34.672 -13.624 60.940 1.00 54.19 229 THR A C 1
ATOM 1611 O O . THR A 1 229 ? -35.133 -13.505 62.077 1.00 54.19 229 THR A O 1
ATOM 1614 N N . LEU A 1 230 ? -35.455 -13.569 59.857 1.00 65.00 230 LEU A N 1
ATOM 1615 C CA . LEU A 1 230 ? -36.916 -13.532 59.949 1.00 65.00 230 LEU A CA 1
ATOM 1616 C C . LEU A 1 230 ? -37.406 -14.863 60.525 1.00 65.00 230 LEU A C 1
ATOM 1618 O O . LEU A 1 230 ? -37.547 -15.855 59.812 1.00 65.00 230 LEU A O 1
ATOM 1622 N N . GLN A 1 231 ? -37.654 -14.891 61.833 1.00 67.81 231 GLN A N 1
ATOM 1623 C CA . GLN A 1 231 ? -38.219 -16.049 62.502 1.00 67.81 231 GLN A CA 1
ATOM 1624 C C . GLN A 1 231 ? -39.740 -15.920 62.478 1.00 67.81 231 GLN A C 1
ATOM 1626 O O . GLN A 1 231 ? -40.313 -15.096 63.194 1.00 67.81 231 GLN A O 1
ATOM 1631 N N . CYS A 1 232 ? -40.394 -16.739 61.658 1.00 71.62 232 CYS A N 1
ATOM 1632 C CA . CYS A 1 232 ? -41.848 -16.811 61.593 1.00 71.62 232 CYS A CA 1
ATOM 1633 C C . CYS A 1 232 ? -42.375 -18.016 62.379 1.00 71.62 232 CYS A C 1
ATOM 1635 O O . CYS A 1 232 ? -41.809 -19.106 62.349 1.00 71.62 232 CYS A O 1
ATOM 1637 N N . THR A 1 233 ? -43.476 -17.813 63.093 1.00 70.69 233 THR A N 1
ATOM 1638 C CA . THR A 1 233 ? -44.207 -18.839 63.829 1.00 70.69 233 THR A CA 1
ATOM 1639 C C . THR A 1 233 ? -45.698 -18.706 63.544 1.00 70.69 233 THR A C 1
ATOM 1641 O O . THR A 1 233 ? -46.210 -17.608 63.305 1.00 70.69 233 THR A O 1
ATOM 1644 N N . VAL A 1 234 ? -46.394 -19.839 63.564 1.00 76.00 234 VAL A N 1
ATOM 1645 C CA . VAL A 1 234 ? -47.845 -19.905 63.404 1.00 76.00 234 VAL A CA 1
ATOM 1646 C C . VAL A 1 234 ? -48.449 -20.242 64.758 1.00 76.00 234 VAL A C 1
ATOM 1648 O O . VAL A 1 234 ? -48.019 -21.185 65.423 1.00 76.00 234 VAL A O 1
ATOM 1651 N N . ARG A 1 235 ? -49.440 -19.462 65.184 1.00 75.12 235 ARG A N 1
ATOM 1652 C CA . ARG A 1 235 ? -50.215 -19.728 66.399 1.00 75.12 235 ARG A CA 1
ATOM 1653 C C . ARG A 1 235 ? -51.657 -20.012 66.016 1.00 75.12 235 ARG A C 1
ATOM 1655 O O . ARG A 1 235 ? -52.203 -19.337 65.149 1.00 75.12 235 ARG A O 1
ATOM 1662 N N . THR A 1 236 ? -52.256 -20.992 66.678 1.00 70.56 236 THR A N 1
ATOM 1663 C CA . THR A 1 236 ? -53.665 -21.347 66.520 1.00 70.56 236 THR A CA 1
ATOM 1664 C C . THR A 1 236 ? -54.368 -21.222 67.862 1.00 70.56 236 THR A C 1
ATOM 1666 O O . THR A 1 236 ? -53.851 -21.703 68.871 1.00 70.56 236 THR A O 1
ATOM 1669 N N . SER A 1 237 ? -55.549 -20.614 67.878 1.00 70.06 237 SER A N 1
ATOM 1670 C CA . SER A 1 237 ? -56.441 -20.614 69.038 1.00 70.06 237 SER A CA 1
ATOM 1671 C C . SER A 1 237 ? -57.798 -21.164 68.638 1.00 70.06 237 SER A C 1
ATOM 1673 O O . SER A 1 237 ? -58.330 -20.783 67.593 1.00 70.06 237 SER A O 1
ATOM 1675 N N . THR A 1 238 ? -58.376 -21.994 69.495 1.00 65.06 238 THR A N 1
ATOM 1676 C CA . THR A 1 238 ? -59.774 -22.411 69.419 1.00 65.06 238 THR A CA 1
ATOM 1677 C C . THR A 1 238 ? -60.550 -21.747 70.544 1.00 65.06 238 THR A C 1
ATOM 1679 O O . THR A 1 238 ? -60.036 -21.564 71.647 1.00 65.06 238 THR A O 1
ATOM 1682 N N . GLY A 1 239 ? -61.788 -21.360 70.270 1.00 60.88 239 GLY A N 1
ATOM 1683 C CA . GLY A 1 239 ? -62.656 -20.776 71.278 1.00 60.88 239 GLY A CA 1
ATOM 1684 C C . GLY A 1 239 ? -64.109 -20.805 70.836 1.00 60.88 239 GLY A C 1
ATOM 1685 O O . GLY A 1 239 ? -64.419 -20.712 69.647 1.00 60.88 239 GLY A O 1
ATOM 1686 N N . ASN A 1 240 ? -64.994 -20.993 71.809 1.00 58.97 240 ASN A N 1
ATOM 1687 C CA . ASN A 1 240 ? -66.436 -20.956 71.628 1.00 58.97 240 ASN A CA 1
ATOM 1688 C C . ASN A 1 240 ? -66.994 -19.908 72.606 1.00 58.97 240 ASN A C 1
ATOM 1690 O O . ASN A 1 240 ? -66.805 -20.092 73.810 1.00 58.97 240 ASN A O 1
ATOM 1694 N N . PRO A 1 241 ? -67.639 -18.813 72.156 1.00 59.69 241 PRO A N 1
ATOM 1695 C CA . PRO A 1 241 ? -67.999 -18.450 70.775 1.00 59.69 241 PRO A CA 1
ATOM 1696 C C . PRO A 1 241 ? -66.973 -17.559 70.036 1.00 59.69 241 PRO A C 1
ATOM 1698 O O . PRO A 1 241 ? -67.232 -17.146 68.904 1.00 59.69 241 PRO A O 1
ATOM 1701 N N . GLU A 1 242 ? -65.832 -17.234 70.656 1.00 63.25 242 GLU A N 1
ATOM 1702 C CA . GLU A 1 242 ? -64.778 -16.390 70.070 1.00 63.25 242 GLU A CA 1
ATOM 1703 C C . GLU A 1 242 ? -63.405 -17.064 70.207 1.00 63.25 242 GLU A C 1
ATOM 1705 O O . GLU A 1 242 ? -63.015 -17.478 71.298 1.00 63.25 242 GLU A O 1
ATOM 1710 N N . ALA A 1 243 ? -62.656 -17.147 69.104 1.00 63.38 243 ALA A N 1
ATOM 1711 C CA . ALA A 1 243 ? -61.262 -17.577 69.100 1.00 63.38 243 ALA A CA 1
ATOM 1712 C C . ALA A 1 243 ? -60.358 -16.361 68.897 1.00 63.38 243 ALA A C 1
ATOM 1714 O O . ALA A 1 243 ? -60.487 -15.657 67.894 1.00 63.38 243 ALA A O 1
ATOM 1715 N N . ILE A 1 244 ? -59.452 -16.120 69.846 1.00 68.06 244 ILE A N 1
ATOM 1716 C CA . ILE A 1 244 ? -58.502 -15.008 69.787 1.00 68.06 244 ILE A CA 1
ATOM 1717 C C . ILE A 1 244 ? -57.084 -15.556 69.830 1.00 68.06 244 ILE A C 1
ATOM 1719 O O . ILE A 1 244 ? -56.654 -16.146 70.822 1.00 68.06 244 ILE A O 1
ATOM 1723 N N . CYS A 1 245 ? -56.343 -15.312 68.754 1.00 67.19 245 CYS A N 1
ATOM 1724 C CA . CYS A 1 245 ? -54.948 -15.703 68.659 1.00 67.19 245 CYS A CA 1
ATOM 1725 C C . CYS A 1 245 ? -54.030 -14.473 68.754 1.00 67.19 245 CYS A C 1
ATOM 1727 O O . CYS A 1 245 ? -54.241 -13.465 68.072 1.00 67.19 245 CYS A O 1
ATOM 1729 N N . TYR A 1 246 ? -52.998 -14.567 69.596 1.00 72.50 246 TYR A N 1
ATOM 1730 C CA . TYR A 1 246 ? -52.024 -13.510 69.878 1.00 72.50 246 TYR A CA 1
ATOM 1731 C C . TYR A 1 246 ? -50.628 -13.910 69.390 1.00 72.50 246 TYR A C 1
ATOM 1733 O O . TYR A 1 246 ? -50.240 -15.080 69.465 1.00 72.50 246 TYR A O 1
ATOM 1741 N N . CYS A 1 247 ? -49.851 -12.934 68.917 1.00 70.88 247 CYS A N 1
ATOM 1742 C CA . CYS A 1 247 ? -48.432 -13.157 68.652 1.00 70.88 247 CYS A CA 1
ATOM 1743 C C . CYS A 1 247 ? -47.630 -13.134 69.966 1.00 70.88 247 CYS A C 1
ATOM 1745 O O . CYS A 1 247 ? -47.966 -12.357 70.862 1.00 70.88 247 CYS A O 1
ATOM 1747 N N . PRO A 1 248 ? -46.577 -13.964 70.111 1.00 75.88 248 PRO A N 1
ATOM 1748 C CA . PRO A 1 248 ? -45.688 -13.891 71.268 1.00 75.88 248 PRO A CA 1
ATOM 1749 C C . PRO A 1 248 ? -45.051 -12.503 71.397 1.00 75.88 248 PRO A C 1
ATOM 1751 O O . PRO A 1 248 ? -44.829 -11.829 70.390 1.00 75.88 248 PRO A O 1
ATOM 1754 N N . SER A 1 249 ? -44.707 -12.101 72.624 1.00 71.94 249 SER A N 1
ATOM 1755 C CA . SER A 1 249 ? -44.012 -10.831 72.869 1.00 71.94 249 SER A CA 1
ATOM 1756 C C . SER A 1 249 ? -42.769 -10.706 71.976 1.00 71.94 249 SER A C 1
ATOM 1758 O O . SER A 1 249 ? -41.960 -11.634 71.888 1.00 71.94 249 SER A O 1
ATOM 1760 N N . GLY A 1 250 ? -42.659 -9.581 71.265 1.00 69.62 250 GLY A N 1
ATOM 1761 C CA . GLY A 1 250 ? -41.584 -9.306 70.307 1.00 69.62 250 GLY A CA 1
ATOM 1762 C C . GLY A 1 250 ? -41.808 -9.802 68.870 1.00 69.62 250 GLY A C 1
ATOM 1763 O O . GLY A 1 250 ? -40.960 -9.535 68.028 1.00 69.62 250 GLY A O 1
ATOM 1764 N N . TYR A 1 251 ? -42.914 -10.488 68.555 1.00 71.94 251 TYR A N 1
ATOM 1765 C CA . TYR A 1 251 ? -43.291 -10.837 67.176 1.00 71.94 251 TYR A CA 1
ATOM 1766 C C . TYR A 1 251 ? -44.322 -9.860 66.598 1.00 71.94 251 TYR A C 1
ATOM 1768 O O . TYR A 1 251 ? -45.327 -9.548 67.233 1.00 71.94 251 TYR A O 1
ATOM 1776 N N . THR A 1 252 ? -44.103 -9.428 65.356 1.00 69.25 252 THR A N 1
ATOM 1777 C CA . THR A 1 252 ? -45.037 -8.638 64.547 1.00 69.25 252 THR A CA 1
ATOM 1778 C C . THR A 1 252 ? -45.950 -9.566 63.750 1.00 69.25 252 THR A C 1
ATOM 1780 O O . THR A 1 252 ? -45.505 -10.519 63.110 1.00 69.25 252 THR A O 1
ATOM 1783 N N . ARG A 1 253 ? -47.256 -9.299 63.761 1.00 67.19 253 ARG A N 1
ATOM 1784 C CA . ARG A 1 253 ? -48.213 -10.031 62.927 1.00 67.19 253 ARG A CA 1
ATOM 1785 C C . ARG A 1 253 ? -48.055 -9.619 61.465 1.00 67.19 253 ARG A C 1
ATOM 1787 O O . ARG A 1 253 ? -48.114 -8.434 61.159 1.00 67.19 253 ARG A O 1
ATOM 1794 N N . VAL A 1 254 ? -47.921 -10.600 60.577 1.00 66.38 254 VAL A N 1
ATOM 1795 C CA . VAL A 1 254 ? -47.835 -10.379 59.120 1.00 66.38 254 VAL A CA 1
ATOM 1796 C C . VAL A 1 254 ? -49.082 -10.856 58.376 1.00 66.38 254 VAL A C 1
ATOM 1798 O O . VAL A 1 254 ? -49.297 -10.479 57.230 1.00 66.38 254 VAL A O 1
ATOM 1801 N N . GLY A 1 255 ? -49.932 -11.649 59.033 1.00 62.81 255 GLY A N 1
ATOM 1802 C CA . GLY A 1 255 ? -51.213 -12.084 58.487 1.00 62.81 255 GLY A CA 1
ATOM 1803 C C . GLY A 1 255 ? -52.036 -12.888 59.488 1.00 62.81 255 GLY A C 1
ATOM 1804 O O . GLY A 1 255 ? -51.535 -13.304 60.537 1.00 62.81 255 GLY A O 1
ATOM 1805 N N . CYS A 1 256 ? -53.298 -13.127 59.142 1.00 59.50 256 CYS A N 1
ATOM 1806 C CA . CYS A 1 256 ? -54.202 -14.009 59.872 1.00 59.50 256 CYS A CA 1
ATOM 1807 C C . CYS A 1 256 ? -55.160 -14.731 58.935 1.00 59.50 256 CYS A C 1
ATOM 1809 O O . CYS A 1 256 ? -55.504 -14.209 57.879 1.00 59.50 256 CYS A O 1
ATOM 1811 N N . SER A 1 257 ? -55.625 -15.897 59.367 1.00 58.53 257 SER A N 1
ATOM 1812 C CA . SER A 1 257 ? -56.754 -16.605 58.769 1.00 58.53 257 SER A CA 1
ATOM 1813 C C . SER A 1 257 ? -57.645 -17.175 59.871 1.00 58.53 257 SER A C 1
ATOM 1815 O O . SER A 1 257 ? -57.191 -17.422 60.988 1.00 58.53 257 SER A O 1
ATOM 1817 N N . GLY A 1 258 ? -58.934 -17.345 59.591 1.00 57.69 258 GLY A N 1
ATOM 1818 C CA . GLY A 1 258 ? -59.863 -18.019 60.491 1.00 57.69 258 GLY A CA 1
ATOM 1819 C C . GLY A 1 258 ? -60.658 -19.063 59.726 1.00 57.69 258 GLY A C 1
ATOM 1820 O O . GLY A 1 258 ? -60.942 -18.874 58.548 1.00 57.69 258 GLY A O 1
ATOM 1821 N N . ALA A 1 259 ? -60.989 -20.171 60.383 1.00 52.28 259 ALA A N 1
ATOM 1822 C CA . ALA A 1 259 ? -61.813 -21.222 59.803 1.00 52.28 259 ALA A CA 1
ATOM 1823 C C . ALA A 1 259 ? -63.056 -21.442 60.667 1.00 52.28 259 ALA A C 1
ATOM 1825 O O . ALA A 1 259 ? -62.972 -21.577 61.893 1.00 52.28 259 ALA A O 1
ATOM 1826 N N . MET A 1 260 ? -64.209 -21.472 60.002 1.00 54.97 260 MET A N 1
ATOM 1827 C CA . MET A 1 260 ? -65.470 -21.934 60.571 1.00 54.97 260 MET A CA 1
ATOM 1828 C C . MET A 1 260 ? -65.454 -23.465 60.536 1.00 54.97 260 MET A C 1
ATOM 1830 O O . MET A 1 260 ? -65.003 -24.045 59.545 1.00 54.97 260 MET A O 1
ATOM 1834 N N . SER A 1 261 ? -65.934 -24.137 61.584 1.00 51.66 261 SER A N 1
ATOM 1835 C CA . SER A 1 261 ? -66.161 -25.586 61.521 1.00 51.66 261 SER A CA 1
ATOM 1836 C C . SER A 1 261 ? -67.321 -25.880 60.561 1.00 51.66 261 SER A C 1
ATOM 1838 O O . SER A 1 261 ? -68.484 -25.805 60.926 1.00 51.66 261 SER A O 1
ATOM 1840 N N . GLU A 1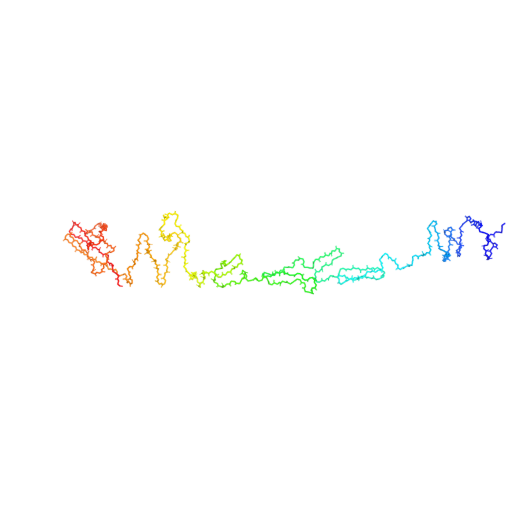 262 ? -66.980 -26.044 59.281 1.00 45.34 262 GLU A N 1
ATOM 1841 C CA . GLU A 1 262 ? -67.232 -27.236 58.453 1.00 45.34 262 GLU A CA 1
ATOM 1842 C C . GLU A 1 262 ? -67.347 -26.932 56.955 1.00 45.34 262 GLU A C 1
ATOM 1844 O O . GLU A 1 262 ? -67.118 -27.858 56.191 1.00 45.34 262 GLU A O 1
ATOM 1849 N N . TRP A 1 263 ? -67.585 -25.695 56.485 1.00 43.31 263 TRP A N 1
ATOM 1850 C CA . TRP A 1 263 ? -67.796 -25.506 55.033 1.00 43.31 263 TRP A CA 1
ATOM 1851 C C . TRP A 1 263 ? -67.300 -24.233 54.332 1.00 43.31 263 TRP A C 1
ATOM 1853 O O . TRP A 1 263 ? -67.441 -24.200 53.121 1.00 43.31 263 TRP A O 1
ATOM 1863 N N . ASN A 1 264 ? -66.674 -23.235 54.974 1.00 45.94 264 ASN A N 1
ATOM 1864 C CA . ASN A 1 264 ? -66.035 -22.118 54.243 1.00 45.94 264 ASN A CA 1
ATOM 1865 C C . ASN A 1 264 ? -64.924 -21.440 55.067 1.00 45.94 264 ASN A C 1
ATOM 1867 O O . ASN A 1 264 ? -65.153 -20.969 56.182 1.00 45.94 264 ASN A O 1
ATOM 1871 N N . ALA A 1 265 ? -63.709 -21.382 54.515 1.00 46.56 26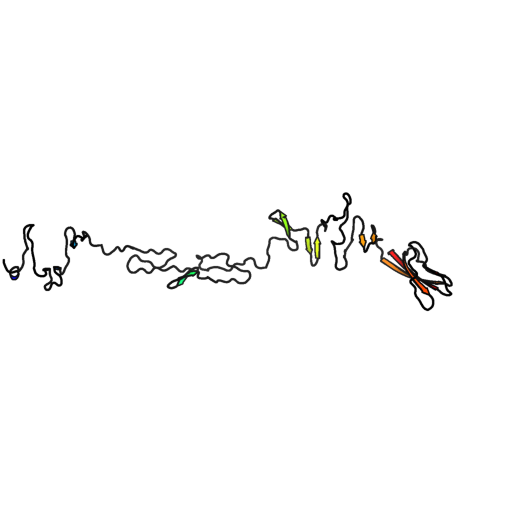5 ALA A N 1
ATOM 1872 C CA . ALA A 1 265 ? -62.599 -20.596 55.051 1.00 46.56 265 ALA A CA 1
ATOM 1873 C C . ALA A 1 265 ? -62.655 -19.182 54.456 1.00 46.56 265 ALA A C 1
ATOM 1875 O O . ALA A 1 265 ? -61.915 -18.864 53.527 1.00 46.56 265 ALA A O 1
ATOM 1876 N N . ASP A 1 266 ? -63.564 -18.344 54.954 1.00 47.19 266 ASP A N 1
ATOM 1877 C CA . ASP A 1 266 ? -63.620 -16.954 54.504 1.00 47.19 266 ASP A CA 1
ATOM 1878 C C . ASP A 1 266 ? -62.423 -16.165 55.045 1.00 47.19 266 ASP A C 1
ATOM 1880 O O . ASP A 1 266 ? -62.035 -16.275 56.212 1.00 47.19 266 ASP A O 1
ATOM 1884 N N . TYR A 1 267 ? -61.823 -15.351 54.174 1.00 45.25 267 TYR A N 1
ATOM 1885 C CA . TYR A 1 267 ? -60.723 -14.453 54.507 1.00 45.25 267 TYR A CA 1
ATOM 1886 C C . TYR A 1 267 ? -61.215 -13.385 55.494 1.00 45.25 267 TYR A C 1
ATOM 1888 O O . TYR A 1 267 ? -61.795 -12.370 55.110 1.00 45.25 267 TYR A O 1
ATOM 1896 N N . ILE A 1 268 ? -61.008 -13.622 56.789 1.00 47.53 268 ILE A N 1
ATOM 1897 C CA . ILE A 1 268 ? -61.324 -12.653 57.841 1.00 47.53 268 ILE A CA 1
ATOM 1898 C C . ILE A 1 268 ? -60.270 -11.550 57.751 1.00 47.53 268 ILE A C 1
ATOM 1900 O O . ILE A 1 268 ? -59.114 -11.765 58.108 1.00 47.53 268 ILE A O 1
ATOM 1904 N N . GLY A 1 269 ? -60.671 -10.421 57.165 1.00 48.47 269 GLY A N 1
ATOM 1905 C CA . GLY A 1 269 ? -59.796 -9.374 56.644 1.00 48.47 269 GLY A CA 1
ATOM 1906 C C . GLY A 1 269 ? -58.737 -8.802 57.592 1.00 48.47 269 GLY A C 1
ATOM 1907 O O . GLY A 1 269 ? -58.667 -9.068 58.791 1.00 48.47 269 GLY A O 1
ATOM 1908 N N . THR A 1 270 ? -57.888 -7.955 57.014 1.00 42.09 270 THR A N 1
ATOM 1909 C CA . THR A 1 270 ? -56.810 -7.242 57.700 1.00 42.09 270 THR A CA 1
ATOM 1910 C C . THR A 1 270 ? -57.373 -6.247 58.717 1.00 42.09 270 THR A C 1
ATOM 1912 O O . THR A 1 270 ? -57.876 -5.189 58.343 1.00 42.09 270 THR A O 1
ATOM 1915 N N . LEU A 1 271 ? -57.270 -6.557 60.010 1.00 45.16 271 LEU A N 1
ATOM 1916 C CA . LEU A 1 271 ? -57.414 -5.552 61.066 1.00 45.16 271 LEU A CA 1
ATOM 1917 C C . LEU A 1 271 ? -56.264 -4.534 60.980 1.00 45.16 271 LEU A C 1
ATOM 1919 O O . LEU A 1 271 ? -55.130 -4.893 60.653 1.00 45.16 271 LEU A O 1
ATOM 1923 N N . SER A 1 272 ? -56.555 -3.268 61.293 1.00 41.88 272 SER A N 1
ATOM 1924 C CA . SER A 1 272 ? -55.570 -2.181 61.306 1.00 41.88 272 SER A CA 1
ATOM 1925 C C . SER A 1 272 ? -54.360 -2.501 62.194 1.00 41.88 272 SER A C 1
ATOM 1927 O O . SER A 1 272 ? -54.493 -3.075 63.284 1.00 41.88 272 SER A O 1
ATOM 1929 N N . TYR A 1 273 ? -53.177 -2.101 61.719 1.00 40.06 273 TYR A N 1
ATOM 1930 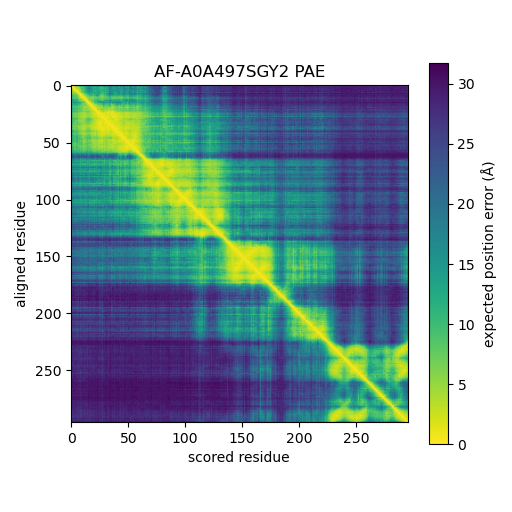C CA . TYR A 1 273 ? -51.883 -2.290 62.379 1.00 40.06 273 TYR A CA 1
ATOM 1931 C C . TYR A 1 273 ? -51.932 -1.802 63.842 1.00 40.06 273 TYR A C 1
ATOM 1933 O O . TYR A 1 273 ? -52.327 -0.667 64.098 1.00 40.06 273 TYR A O 1
ATOM 1941 N N . GLY A 1 274 ? -51.559 -2.664 64.798 1.00 42.91 274 GLY A N 1
ATOM 1942 C CA . GLY A 1 274 ? -51.552 -2.361 66.243 1.00 42.91 274 GLY A CA 1
ATOM 1943 C C . GLY A 1 274 ? -52.625 -3.063 67.089 1.00 42.91 274 GLY A C 1
ATOM 1944 O O . GLY A 1 274 ? -52.610 -2.948 68.312 1.00 42.91 274 GLY A O 1
ATOM 1945 N N . SER A 1 275 ? -53.533 -3.829 66.481 1.00 46.06 275 SER A N 1
ATOM 1946 C CA . SER A 1 275 ? -54.520 -4.634 67.212 1.00 46.06 275 SER A CA 1
ATOM 1947 C C . SER A 1 275 ? -54.020 -6.072 67.430 1.00 46.06 275 SER A C 1
ATOM 1949 O O . SER A 1 275 ? -53.694 -6.802 66.496 1.00 46.06 275 SER A O 1
ATOM 1951 N N . ASN A 1 276 ? -53.931 -6.495 68.695 1.00 45.19 276 ASN A N 1
ATOM 1952 C CA . ASN A 1 276 ? -53.248 -7.732 69.097 1.00 45.19 276 ASN A CA 1
ATOM 1953 C C . ASN A 1 276 ? -54.032 -9.039 68.841 1.00 45.19 276 ASN A C 1
ATOM 1955 O O . ASN A 1 276 ? -53.502 -10.112 69.098 1.00 45.19 276 ASN A O 1
ATOM 1959 N N . GLY A 1 277 ? -55.242 -9.023 68.276 1.00 51.12 277 GLY A N 1
ATOM 1960 C CA . GLY A 1 277 ? -56.074 -10.229 68.091 1.00 51.12 277 GLY A CA 1
ATOM 1961 C C . GLY A 1 277 ? -56.559 -10.398 66.655 1.00 51.12 277 GLY A C 1
ATOM 1962 O O . GLY A 1 277 ? -56.737 -9.402 65.964 1.00 51.12 277 GLY A O 1
ATOM 1963 N N . CYS A 1 278 ? -56.717 -11.635 66.189 1.00 54.31 278 CYS A N 1
ATOM 1964 C CA . CYS A 1 278 ? -57.544 -11.941 65.022 1.00 54.31 278 CYS A CA 1
ATOM 1965 C C . CYS A 1 278 ? -58.836 -12.529 65.553 1.00 54.31 278 CYS A C 1
ATOM 1967 O O . CYS A 1 278 ? -58.805 -13.544 66.244 1.00 54.31 278 CYS A O 1
ATOM 1969 N N . LEU A 1 279 ? -59.925 -11.795 65.340 1.00 53.84 279 LEU A N 1
ATOM 1970 C CA . LEU A 1 279 ? -61.196 -12.038 65.991 1.00 53.84 279 LEU A CA 1
ATOM 1971 C C . LEU A 1 279 ? -62.163 -12.613 64.963 1.00 53.84 279 LEU A C 1
ATOM 1973 O O . LEU A 1 279 ? -62.512 -11.943 63.994 1.00 53.84 279 LEU A O 1
ATOM 1977 N N . SER A 1 280 ? -62.592 -13.848 65.180 1.00 54.91 280 SER A N 1
ATOM 1978 C CA . SER A 1 280 ? -63.710 -14.424 64.444 1.00 54.91 280 SER A CA 1
ATOM 1979 C C . SER A 1 280 ? -64.879 -14.573 65.412 1.00 54.91 280 SER A C 1
ATOM 1981 O O . SER A 1 280 ? -64.758 -15.249 66.435 1.00 54.91 280 SER A O 1
ATOM 1983 N N . LYS A 1 281 ? -65.973 -13.855 65.132 1.00 53.00 281 LYS A N 1
ATOM 1984 C CA . LYS A 1 281 ? -67.202 -13.865 65.933 1.00 53.00 281 LYS A CA 1
ATOM 1985 C C . LYS A 1 281 ? -68.263 -14.684 65.215 1.00 53.00 281 LYS A C 1
ATOM 1987 O O . LYS A 1 281 ? -68.515 -14.427 64.041 1.00 53.00 281 LYS A O 1
ATOM 1992 N N . GLY A 1 282 ? -68.955 -15.571 65.935 1.00 52.66 282 GLY A N 1
ATOM 1993 C CA . GLY A 1 282 ? -70.332 -15.891 65.550 1.00 52.66 282 GLY A CA 1
ATOM 1994 C C . GLY A 1 282 ? -70.900 -17.270 65.865 1.00 52.66 282 GLY A C 1
ATOM 1995 O O . GLY A 1 282 ? -72.116 -17.383 65.800 1.00 52.66 282 GLY A O 1
ATOM 1996 N N . TYR A 1 283 ? -70.129 -18.313 66.203 1.00 52.91 283 TYR A N 1
ATOM 1997 C CA . TYR A 1 283 ? -70.694 -19.678 66.231 1.00 52.91 283 TYR A CA 1
ATOM 1998 C C . TYR A 1 283 ? -70.020 -20.643 67.219 1.00 52.91 283 TYR A C 1
ATOM 2000 O O . TYR A 1 283 ? -68.996 -20.333 67.821 1.00 52.91 283 TYR A O 1
ATOM 2008 N N . ARG A 1 284 ? -70.623 -21.837 67.371 1.00 54.44 284 ARG A N 1
ATOM 2009 C CA . ARG A 1 284 ? -70.343 -22.854 68.408 1.00 54.44 284 ARG A CA 1
ATOM 2010 C C . ARG A 1 284 ? -68.915 -23.427 68.418 1.00 54.44 284 ARG A C 1
ATOM 2012 O O . ARG A 1 284 ? -68.594 -24.176 69.334 1.00 54.44 284 ARG A O 1
ATOM 2019 N N . SER A 1 285 ? -68.070 -23.152 67.423 1.00 56.69 285 SER A N 1
ATOM 2020 C CA . SER A 1 285 ? -66.643 -23.526 67.404 1.00 56.69 285 SER A CA 1
ATOM 2021 C C . SER A 1 285 ? -65.908 -22.789 66.287 1.00 56.69 285 SER A C 1
ATOM 2023 O O . SER A 1 285 ? -66.218 -22.979 65.108 1.00 56.69 285 SER A O 1
ATOM 2025 N N . VAL A 1 286 ? -64.921 -21.971 66.659 1.00 62.78 286 VAL A N 1
ATOM 2026 C CA . VAL A 1 286 ? -64.155 -21.129 65.733 1.00 62.78 286 VAL A CA 1
ATOM 2027 C C . VAL A 1 286 ? -62.653 -21.370 65.918 1.00 62.78 286 VAL A C 1
ATOM 2029 O O . VAL A 1 286 ? -62.193 -21.571 67.045 1.00 62.78 286 VAL A O 1
ATOM 2032 N N . VAL A 1 287 ? -61.883 -21.355 64.822 1.00 65.62 287 VAL A N 1
ATOM 2033 C CA . VAL A 1 287 ? -60.411 -21.443 64.834 1.00 65.62 287 VAL A CA 1
ATOM 2034 C C . VAL A 1 287 ? -59.826 -20.146 64.282 1.00 65.62 287 VAL A C 1
ATOM 2036 O O . VAL A 1 287 ? -60.187 -19.731 63.182 1.00 65.62 287 VAL A O 1
ATOM 2039 N N . ALA A 1 288 ? -58.892 -19.529 65.006 1.00 70.06 288 ALA A N 1
ATOM 2040 C CA . ALA A 1 288 ? -58.098 -18.403 64.516 1.00 70.06 288 ALA A CA 1
ATOM 2041 C C . ALA A 1 288 ? -56.624 -18.804 64.389 1.00 70.06 288 ALA A C 1
ATOM 2043 O O . ALA A 1 288 ? -56.063 -19.415 65.300 1.00 70.06 288 ALA A O 1
ATOM 2044 N N . VAL A 1 289 ? -56.000 -18.433 63.273 1.00 70.12 289 VAL A N 1
ATOM 2045 C CA . VAL A 1 289 ? -54.592 -18.674 62.950 1.00 70.12 289 VAL A CA 1
ATOM 2046 C C . VAL A 1 289 ? -53.889 -17.331 62.763 1.00 70.12 289 VAL A C 1
ATOM 2048 O O . VAL A 1 289 ? -54.304 -16.506 61.949 1.00 70.12 289 VAL A O 1
ATOM 2051 N N . CYS A 1 290 ? -52.809 -17.093 63.505 1.00 71.31 290 CYS A N 1
ATOM 2052 C CA . CYS A 1 290 ? -51.947 -15.927 63.322 1.00 71.31 290 CYS A CA 1
ATOM 2053 C C . CYS A 1 290 ? -50.597 -16.331 62.743 1.00 71.31 290 CYS A C 1
ATOM 2055 O O . CYS A 1 290 ? -49.928 -17.216 63.278 1.00 71.31 290 CYS A O 1
ATOM 2057 N N . TYR A 1 291 ? -50.166 -15.598 61.719 1.00 72.12 291 TYR A N 1
ATOM 2058 C CA . TYR A 1 291 ? -48.811 -15.645 61.188 1.00 72.12 291 TYR A CA 1
ATOM 2059 C C . TYR A 1 291 ? -48.013 -14.511 61.834 1.00 72.12 291 TYR A C 1
ATOM 2061 O O . TYR A 1 291 ? -48.275 -13.326 61.603 1.00 72.12 291 TYR A O 1
ATOM 2069 N N . CYS A 1 292 ? -47.068 -14.880 62.691 1.00 73.50 292 CYS A N 1
ATOM 2070 C CA . CYS A 1 292 ? -46.295 -13.960 63.513 1.00 73.50 292 CYS A CA 1
ATOM 2071 C C . CYS A 1 292 ? -44.824 -14.074 63.130 1.00 73.50 292 CYS A C 1
ATOM 2073 O O . CYS A 1 292 ? -44.266 -15.162 63.202 1.00 73.50 292 CYS A O 1
ATOM 2075 N N . CYS A 1 293 ? -44.174 -12.973 62.775 1.00 72.69 293 CYS A N 1
ATOM 2076 C CA . CYS A 1 293 ? -42.747 -12.953 62.475 1.00 72.69 293 CYS A CA 1
ATOM 2077 C C . CYS A 1 293 ? -42.038 -11.947 63.377 1.00 72.69 293 CYS A C 1
ATOM 2079 O O . CYS A 1 293 ? -42.537 -10.850 63.605 1.00 72.69 293 CYS A O 1
ATOM 2081 N N . LYS A 1 294 ? -40.869 -12.308 63.895 1.00 71.75 294 LYS A N 1
ATOM 2082 C CA . LYS A 1 294 ? -39.950 -11.358 64.521 1.00 71.75 294 LYS A CA 1
ATOM 2083 C C . LYS A 1 294 ? -38.632 -11.361 63.782 1.00 71.75 294 LYS A C 1
ATOM 2085 O O . LYS A 1 294 ? -38.286 -12.327 63.105 1.00 71.75 294 LYS A O 1
ATOM 2090 N N . ILE A 1 295 ? -37.898 -10.284 63.969 1.00 64.19 295 ILE A N 1
ATOM 2091 C CA . ILE A 1 295 ? -36.515 -10.178 63.534 1.00 64.19 295 ILE A CA 1
ATOM 2092 C C . ILE A 1 295 ? -35.675 -10.582 64.745 1.00 64.19 295 ILE A C 1
ATOM 2094 O O . ILE A 1 295 ? -35.857 -10.013 65.823 1.00 64.19 295 ILE A O 1
ATOM 2098 N N . GLN A 1 296 ? -34.886 -11.650 64.595 1.00 59.16 296 GLN A N 1
ATOM 2099 C CA . GLN A 1 296 ? -33.946 -12.140 65.609 1.00 59.16 296 GLN A CA 1
ATOM 2100 C C . GLN A 1 296 ? -32.549 -11.612 65.364 1.00 59.16 296 GLN A C 1
ATOM 2102 O O . GLN A 1 296 ? -31.989 -12.045 64.335 1.00 59.16 296 GLN A O 1
#

Solvent-accessible surface area (backbone atoms only — not comparable to full-atom values): 19667 Å² total; per-residue (Å²): 131,84,62,78,89,74,68,89,75,83,80,94,79,73,63,103,79,67,79,87,82,67,98,65,61,45,46,46,87,38,96,76,49,90,42,65,70,27,65,70,69,87,87,83,50,95,82,33,51,64,63,84,92,54,65,38,71,67,76,83,69,97,78,69,59,100,70,61,62,44,84,55,54,95,63,32,39,66,36,39,67,64,83,89,64,56,71,44,74,42,63,45,55,35,38,34,73,56,100,89,47,78,48,61,55,64,84,76,75,79,52,62,91,44,32,37,72,86,56,78,48,54,85,42,92,76,37,67,53,68,39,75,72,62,58,91,57,98,76,77,94,73,63,88,56,39,47,78,34,76,77,50,101,87,38,77,40,77,43,61,41,31,51,59,92,94,42,84,44,58,85,62,83,92,75,81,93,68,75,64,97,82,63,63,92,92,63,91,74,75,81,64,75,83,78,72,78,65,103,62,85,88,83,58,101,76,74,90,83,64,101,59,57,57,66,57,99,84,53,66,36,76,67,74,88,75,93,36,56,79,50,68,49,79,40,77,23,74,23,69,51,52,7,64,23,61,60,59,93,82,37,47,76,80,48,61,46,38,39,54,84,80,86,57,73,57,82,56,70,87,73,68,91,90,62,71,60,47,79,52,79,81,46,90,49,28,40,15,36,32,38,21,34,25,73,84